Protein AF-A0A6N7S3V2-F1 (afdb_monomer)

Foldseek 3Di:
DAPVVQLVQLCVLCVPPDPVLNVVLNVVVVVQQVVVVVVPDDRVVSVVPDDRSNVSSVVSCVVVDPPPPPVPPVCVDPVVVVCCVVCVVVVVVVVVVVVVVVVVVLVVLVVQLVVLVVLLVVLVVLLVCLVVCLVVCCVPPHVVVSVVSNVSSVVSVVSNVVSVVSNVVSVVVSVVVVVVVVVVVVVVVVVVVVVD

Secondary structure (DSSP, 8-state):
--HHHHHHHHHHHTTTS-HHHHHHHHHHHHHHHHHHHHTT--HHHHHHTSPPHHH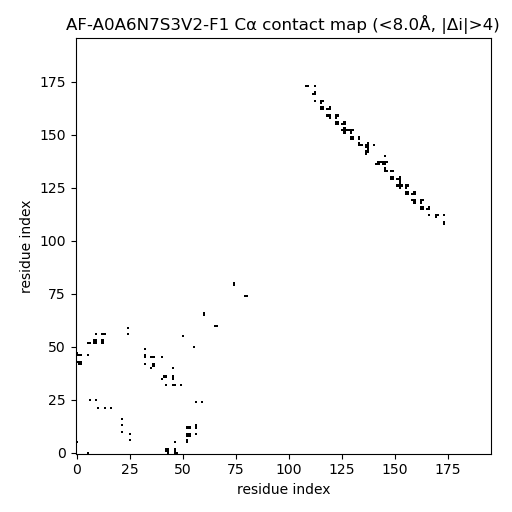HHHHHHHHT-S-----------HHHHHHHHHHHHHHHHHHHHHHHHHHHHHHHHHHHHHHHHHHHHHHHHHHHHHHHHHHHHHHHT-HHHHHHHHHHHHHHHHHHHHHHHHHHHHHHHHHHHHHHHHHHHHHHHHHHHTT-

Nearest PDB structures (foldseek):
  7aal-assembly1_B  TM=4.450E-01  e=6.090E+00  Homo sapiens

pLDDT: mean 75.42, std 11.88, range [39.53, 89.44]

Sequence (196 aa):
MTEKEYLDALNKALKWLPKSEKDLCFDYAREMIEDRIENGLSESEAVAQLETPQQLAKAFLEDRGSLKFKFSLPLNNVSTLILLILGFPLWGTLLLAGLMILLAGFLIAGCVPFICVVMTVSLLFVALVSISASPLVMASVSLGVGILQCGIGVIAFGGLLLTALGASVTIPLFKTLVINTTQFLRSLFFQEVKKW

Radius of gyration: 38.18 Å; Cα contacts (8 Å, |Δi|>4): 102; chains: 1; bounding box: 85×48×92 Å

Organism: NCBI:txid1468449

Structure (mmCIF, N/CA/C/O backbone):
data_AF-A0A6N7S3V2-F1
#
_entry.id   AF-A0A6N7S3V2-F1
#
loop_
_atom_site.group_PDB
_atom_site.id
_atom_site.type_symbol
_atom_site.label_atom_id
_atom_site.label_alt_id
_atom_site.label_comp_id
_atom_site.label_asym_id
_atom_site.label_entity_id
_atom_site.label_seq_id
_atom_site.pdbx_PDB_ins_code
_atom_site.Cartn_x
_atom_site.Cartn_y
_atom_site.Cartn_z
_atom_site.occupancy
_atom_site.B_iso_or_equiv
_atom_site.auth_seq_id
_atom_site.auth_comp_id
_atom_site.auth_asym_id
_atom_site.auth_atom_id
_atom_site.pdbx_PDB_model_num
ATOM 1 N N . MET A 1 1 ? -43.066 -28.832 34.902 1.00 58.62 1 MET A N 1
ATOM 2 C CA . MET A 1 1 ? -41.851 -28.026 35.149 1.00 58.62 1 MET A CA 1
ATOM 3 C C . MET A 1 1 ? -41.964 -27.495 36.559 1.00 58.62 1 MET A C 1
ATOM 5 O O . MET A 1 1 ? -43.066 -27.128 36.951 1.00 58.62 1 MET A O 1
ATOM 9 N N . THR A 1 2 ? -40.876 -27.501 37.318 1.00 73.56 2 THR A N 1
ATOM 10 C CA . THR A 1 2 ? -40.836 -26.838 38.630 1.00 73.56 2 THR A CA 1
ATOM 11 C C . THR A 1 2 ? -40.657 -25.326 38.455 1.00 73.56 2 THR A C 1
ATOM 13 O O . THR A 1 2 ? -40.169 -24.874 37.417 1.00 73.56 2 THR A O 1
ATOM 16 N N . GLU A 1 3 ? -41.017 -24.533 39.465 1.00 67.88 3 GLU A N 1
ATOM 17 C CA . GLU A 1 3 ? -40.834 -23.071 39.465 1.00 67.88 3 GLU A CA 1
ATOM 18 C C . GLU A 1 3 ? -39.389 -22.673 39.106 1.00 67.88 3 GLU A C 1
ATOM 20 O O . GLU A 1 3 ? -39.141 -21.812 38.260 1.00 67.88 3 GLU A O 1
ATOM 25 N N . LYS A 1 4 ? -38.413 -23.387 39.677 1.00 70.88 4 LYS A N 1
ATOM 26 C CA . LYS A 1 4 ? -36.982 -23.158 39.436 1.00 70.88 4 LYS A CA 1
ATOM 27 C C . LYS A 1 4 ? -36.581 -23.403 37.981 1.00 70.88 4 LYS A C 1
ATOM 29 O O . LYS A 1 4 ? -35.775 -22.652 37.439 1.00 70.88 4 LYS A O 1
ATOM 34 N N . GLU A 1 5 ? -37.149 -24.422 37.338 1.00 73.69 5 GLU A N 1
ATOM 35 C CA . GLU A 1 5 ? -36.897 -24.715 35.920 1.00 73.69 5 GLU A CA 1
ATOM 36 C C . GLU A 1 5 ? -37.516 -23.658 34.998 1.00 73.69 5 GLU A C 1
ATOM 38 O O . GLU A 1 5 ? -36.949 -23.339 33.951 1.00 73.69 5 GLU A O 1
ATOM 43 N N . TYR A 1 6 ? -38.661 -23.090 35.386 1.00 73.62 6 TYR A N 1
ATOM 44 C CA . TYR A 1 6 ? -39.314 -22.017 34.639 1.00 73.62 6 TYR A CA 1
ATOM 45 C C . TYR A 1 6 ? -38.507 -20.712 34.695 1.00 73.62 6 TYR A C 1
ATOM 47 O O . TYR A 1 6 ? -38.249 -20.095 33.658 1.00 73.62 6 TYR A O 1
ATOM 55 N N . LEU A 1 7 ? -38.026 -20.331 35.882 1.00 73.88 7 LEU A N 1
ATOM 56 C CA . LEU A 1 7 ? -37.195 -19.137 36.064 1.00 73.88 7 LEU A CA 1
ATOM 57 C C . LEU A 1 7 ? -35.829 -19.264 35.370 1.00 73.88 7 LEU A C 1
ATOM 59 O O . LEU A 1 7 ? -35.350 -18.292 34.784 1.00 73.88 7 LEU A O 1
ATOM 63 N N . ASP A 1 8 ? -35.218 -20.451 35.353 1.00 78.44 8 ASP A N 1
ATOM 64 C CA . ASP A 1 8 ? -33.965 -20.670 34.615 1.00 78.44 8 ASP A CA 1
ATOM 65 C C . ASP A 1 8 ? -34.166 -20.559 33.090 1.00 78.44 8 ASP A C 1
ATOM 67 O O . ASP A 1 8 ? -33.384 -19.912 32.382 1.00 78.44 8 ASP A O 1
ATOM 71 N N . ALA A 1 9 ? -35.276 -21.097 32.574 1.00 76.00 9 ALA A N 1
ATOM 72 C CA . ALA A 1 9 ? -35.646 -20.946 31.169 1.00 76.00 9 ALA A CA 1
ATOM 73 C C . ALA A 1 9 ? -35.931 -19.478 30.793 1.00 76.00 9 ALA A C 1
ATOM 75 O O . ALA A 1 9 ? -35.520 -19.028 29.716 1.00 76.00 9 ALA A O 1
ATOM 76 N N . LEU A 1 10 ? -36.564 -18.713 31.689 1.00 75.81 10 LEU A N 1
ATOM 77 C CA . LEU A 1 10 ? -36.814 -17.280 31.520 1.00 75.81 10 LEU A CA 1
ATOM 78 C C . LEU A 1 10 ? -35.506 -16.468 31.552 1.00 75.81 10 LEU A C 1
ATOM 80 O O . LEU A 1 10 ? -35.286 -15.616 30.689 1.00 75.81 10 LEU A O 1
ATOM 84 N N . ASN A 1 11 ? -34.572 -16.800 32.449 1.00 77.88 11 ASN A N 1
ATOM 85 C CA . ASN A 1 11 ? -33.232 -16.201 32.489 1.00 77.88 11 ASN A CA 1
ATOM 86 C C . ASN A 1 11 ? -32.472 -16.410 31.171 1.00 77.88 11 ASN A C 1
ATOM 88 O O . ASN A 1 11 ? -31.819 -15.502 30.648 1.00 77.88 11 ASN A O 1
ATOM 92 N N . LYS A 1 12 ? -32.585 -17.614 30.598 1.00 78.50 12 LYS A N 1
ATOM 93 C CA . LYS A 1 12 ? -31.972 -17.951 29.311 1.00 78.50 12 LYS A CA 1
ATOM 94 C C . LYS A 1 12 ? -32.603 -17.172 28.154 1.00 78.50 12 LYS A C 1
ATOM 96 O O . LYS A 1 12 ? -31.874 -16.749 27.254 1.00 78.50 12 LYS A O 1
ATOM 101 N N . ALA A 1 13 ? -33.917 -16.945 28.190 1.00 71.56 13 ALA A N 1
ATOM 102 C CA . ALA A 1 13 ? -34.624 -16.117 27.212 1.00 71.56 13 ALA A CA 1
ATOM 103 C C . ALA A 1 13 ? -34.248 -14.624 27.326 1.00 71.56 13 ALA A C 1
ATOM 105 O O . ALA A 1 13 ? -34.092 -13.950 26.308 1.00 71.56 13 ALA A O 1
ATOM 106 N N . LEU A 1 14 ? -34.002 -14.130 28.543 1.00 71.88 14 LEU A N 1
ATOM 107 C CA . LEU A 1 14 ? -33.676 -12.729 28.842 1.00 71.88 14 LEU A CA 1
ATOM 108 C C . LEU A 1 14 ? -32.167 -12.441 28.935 1.00 71.88 14 LEU A C 1
ATOM 110 O O . LEU A 1 14 ? -31.759 -11.388 29.432 1.00 71.88 14 LEU A O 1
ATOM 114 N N . LYS A 1 15 ? -31.305 -13.341 28.440 1.00 75.12 15 LYS A N 1
ATOM 115 C CA . LYS A 1 15 ? -29.835 -13.221 28.539 1.00 75.12 15 LYS A CA 1
ATOM 116 C C . LYS A 1 15 ? -29.295 -11.862 28.063 1.00 75.12 15 LYS A C 1
ATOM 118 O O . LYS A 1 15 ? -28.290 -11.386 28.587 1.00 75.12 15 LYS A O 1
ATOM 123 N N . TRP A 1 16 ? -29.976 -11.246 27.101 1.00 65.06 16 TRP A N 1
ATOM 124 C CA . TRP A 1 16 ? -29.582 -10.008 26.431 1.00 65.06 16 TRP A CA 1
ATOM 125 C C . TRP A 1 16 ? -30.059 -8.726 27.136 1.00 65.06 16 TRP A C 1
ATOM 127 O O . TRP A 1 16 ? -29.671 -7.641 26.712 1.00 65.06 16 TRP A O 1
ATOM 137 N N . LEU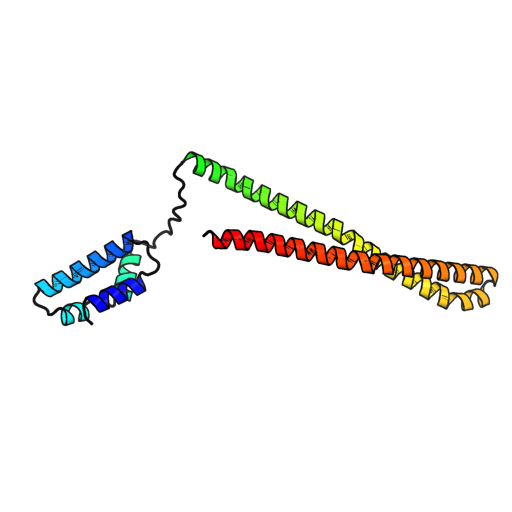 A 1 17 ? -30.869 -8.831 28.200 1.00 69.00 17 LEU A N 1
ATOM 138 C CA . LEU A 1 17 ? -31.397 -7.676 28.934 1.00 69.00 17 LEU A CA 1
ATOM 139 C C . LEU A 1 17 ? -30.483 -7.219 30.090 1.00 69.00 17 LEU A C 1
ATOM 141 O O . LEU A 1 17 ? -29.781 -8.047 30.693 1.00 69.00 17 LEU A O 1
ATOM 145 N N . PRO A 1 18 ? -30.515 -5.920 30.456 1.00 69.88 18 PRO A N 1
ATOM 146 C CA . PRO A 1 18 ? -29.886 -5.401 31.670 1.00 69.88 18 PRO A CA 1
ATOM 147 C C . PRO A 1 18 ? -30.415 -6.100 32.931 1.00 69.88 18 PRO A C 1
ATOM 149 O O . PRO A 1 18 ? -31.552 -6.568 32.965 1.00 69.88 18 PRO A O 1
ATOM 152 N N . LYS A 1 19 ? -29.602 -6.164 33.997 1.00 71.19 19 LYS A N 1
ATOM 153 C CA . LYS A 1 19 ? -29.992 -6.826 35.261 1.00 71.19 19 LYS A CA 1
ATOM 154 C C . LYS A 1 19 ? -31.287 -6.253 35.852 1.00 71.19 19 LYS A C 1
ATOM 156 O O . LYS A 1 19 ? -32.172 -7.022 36.187 1.00 71.19 19 LYS A O 1
ATOM 161 N N . SER A 1 20 ? -31.429 -4.928 35.852 1.00 68.56 20 SER A N 1
ATOM 162 C CA . SER A 1 20 ? -32.607 -4.232 36.386 1.00 68.56 20 SER A CA 1
ATOM 163 C C . SER A 1 20 ? -33.925 -4.633 35.722 1.00 68.56 20 SER A C 1
ATOM 165 O O . SER A 1 20 ? -34.961 -4.641 36.371 1.00 68.56 20 SER A O 1
ATOM 167 N N . GLU A 1 21 ? -33.906 -4.950 34.426 1.00 69.19 21 GLU A N 1
ATOM 168 C CA . GLU A 1 21 ? -35.118 -5.340 33.697 1.00 69.19 21 GLU A CA 1
ATOM 169 C C . GLU A 1 21 ? -35.411 -6.836 33.817 1.00 69.19 21 GLU A C 1
ATOM 171 O O . GLU A 1 21 ? -36.572 -7.238 33.801 1.00 69.19 21 GLU A O 1
ATOM 176 N N . LYS A 1 22 ? -34.366 -7.656 33.989 1.00 74.06 22 LYS A N 1
ATOM 177 C CA . LYS A 1 22 ? -34.515 -9.078 34.312 1.00 74.06 22 LYS A CA 1
ATOM 178 C C . LYS A 1 22 ? -35.203 -9.276 35.653 1.00 74.06 22 LYS A C 1
ATOM 180 O O . LYS A 1 22 ? -36.142 -10.059 35.714 1.00 74.06 22 LYS A O 1
ATOM 185 N N . ASP A 1 23 ? -34.769 -8.548 36.678 1.00 76.12 23 ASP A N 1
ATOM 186 C CA . ASP A 1 23 ? -35.346 -8.644 38.023 1.00 76.12 23 ASP A CA 1
ATOM 187 C C . ASP A 1 23 ? -36.844 -8.298 37.999 1.00 76.12 23 ASP A C 1
ATOM 189 O O . ASP A 1 23 ? -37.659 -9.041 38.533 1.00 76.12 23 ASP A O 1
ATOM 193 N N . LEU A 1 24 ? -37.227 -7.264 37.242 1.00 75.44 24 LEU A N 1
ATOM 194 C CA . LEU A 1 24 ? -38.628 -6.874 37.074 1.00 75.44 24 LEU A CA 1
ATOM 195 C C . LEU A 1 24 ? -39.474 -7.943 36.356 1.00 75.44 24 LEU A C 1
ATOM 197 O O . LEU A 1 24 ? -40.633 -8.152 36.702 1.00 75.44 24 LEU A O 1
ATOM 201 N N . CYS A 1 25 ? -38.907 -8.625 35.356 1.00 74.50 25 CYS A N 1
ATOM 202 C CA . CYS A 1 25 ? -39.591 -9.721 34.665 1.00 74.50 25 CYS A CA 1
ATOM 203 C C . CYS A 1 25 ? -39.701 -10.974 35.552 1.00 74.50 25 CYS A C 1
ATOM 205 O O . CYS A 1 25 ? -40.710 -11.676 35.501 1.00 74.50 25 CYS A O 1
ATOM 207 N N . PHE A 1 26 ? -38.696 -11.237 36.394 1.00 79.12 26 PHE A N 1
ATOM 208 C CA . PHE A 1 26 ? -38.750 -12.317 37.378 1.00 79.12 26 PHE A CA 1
ATOM 209 C C . PHE A 1 26 ? -39.784 -12.067 38.466 1.00 79.12 26 PHE A C 1
ATOM 211 O O . PHE A 1 26 ? -40.491 -13.004 38.827 1.00 79.12 26 PHE A O 1
ATOM 218 N N . ASP A 1 27 ? -39.894 -10.838 38.964 1.00 79.75 27 ASP A N 1
ATOM 219 C CA . ASP A 1 27 ? -40.895 -10.495 39.973 1.00 79.75 27 ASP A CA 1
ATOM 220 C C . ASP A 1 27 ? -42.313 -10.615 39.403 1.00 79.75 27 ASP A C 1
ATOM 222 O O . ASP A 1 27 ? -43.160 -11.237 40.034 1.00 79.75 27 ASP A O 1
ATOM 226 N N . TYR A 1 28 ? -42.539 -10.166 38.163 1.00 78.88 28 TYR A N 1
ATOM 227 C CA . TYR A 1 28 ? -43.824 -10.359 37.481 1.00 78.88 28 TYR A CA 1
ATOM 228 C C . TYR A 1 28 ? -44.169 -11.843 37.277 1.00 78.88 28 TYR A C 1
ATOM 230 O O . TYR A 1 28 ? -45.298 -12.273 37.504 1.00 78.88 28 TYR A O 1
ATOM 238 N N . ALA A 1 29 ? -43.188 -12.655 36.867 1.00 76.50 29 ALA A N 1
ATOM 239 C CA . ALA A 1 29 ? -43.376 -14.095 36.729 1.00 76.50 29 ALA A CA 1
ATOM 240 C C . ALA A 1 29 ? -43.680 -14.767 38.077 1.00 76.50 29 ALA A C 1
ATOM 242 O O . ALA A 1 29 ? -44.494 -15.686 38.119 1.00 76.50 29 ALA A O 1
ATOM 243 N N . ARG A 1 30 ? -43.040 -14.315 39.163 1.00 80.31 30 ARG A N 1
ATOM 244 C CA . ARG A 1 30 ? -43.256 -14.838 40.515 1.00 80.31 30 ARG A CA 1
ATOM 245 C C . ARG A 1 30 ? -44.646 -14.483 41.036 1.00 80.31 30 ARG A C 1
ATOM 247 O O . ARG A 1 30 ? -45.331 -15.382 41.498 1.00 80.31 30 ARG A O 1
ATOM 254 N N . GLU A 1 31 ? -45.088 -13.240 40.863 1.00 79.88 31 GLU A N 1
ATOM 255 C CA . GLU A 1 31 ? -46.436 -12.784 41.240 1.00 79.88 31 GLU A CA 1
ATOM 256 C C . GLU A 1 31 ? -47.520 -13.612 40.526 1.00 79.88 31 GLU A C 1
ATOM 258 O O . GLU A 1 31 ? -48.411 -14.165 41.164 1.00 79.88 31 GLU A O 1
ATOM 263 N N . MET A 1 32 ? -47.369 -13.851 39.215 1.00 77.44 32 MET A N 1
ATOM 264 C CA . MET A 1 32 ? -48.300 -14.700 38.454 1.00 77.44 32 MET A CA 1
ATOM 265 C C . MET A 1 32 ? -48.322 -16.173 38.909 1.00 77.44 32 MET A C 1
ATOM 267 O O . MET A 1 32 ? -49.327 -16.864 38.715 1.00 77.44 32 MET A O 1
ATOM 271 N N . ILE A 1 33 ? -47.206 -16.687 39.437 1.00 76.12 33 ILE A N 1
ATOM 272 C CA . ILE A 1 33 ? -47.110 -18.049 39.983 1.00 76.12 33 ILE A CA 1
ATOM 273 C C . ILE A 1 33 ? -47.747 -18.094 41.377 1.00 76.12 33 ILE A C 1
ATOM 275 O O . ILE A 1 33 ? -48.542 -18.995 41.644 1.00 76.12 33 ILE A O 1
ATOM 279 N N . GLU A 1 34 ? -47.444 -17.116 42.230 1.00 78.88 34 GLU A N 1
ATOM 280 C CA . GLU A 1 34 ? -47.972 -16.988 43.593 1.00 78.88 34 GLU A CA 1
ATOM 281 C C . GLU A 1 34 ? -49.499 -16.839 43.594 1.00 78.88 34 GLU A C 1
ATOM 283 O O . GLU A 1 34 ? -50.165 -17.600 44.298 1.00 78.88 34 GLU A O 1
ATOM 288 N N . ASP A 1 35 ? -50.066 -16.008 42.713 1.00 78.19 35 ASP A N 1
ATOM 289 C CA . ASP A 1 35 ? -51.521 -15.869 42.537 1.00 78.19 35 ASP A CA 1
ATOM 290 C C . ASP A 1 35 ? -52.199 -17.221 42.257 1.00 78.19 35 ASP A C 1
ATOM 292 O O . ASP A 1 35 ? -53.305 -17.516 42.716 1.00 78.19 35 ASP A O 1
ATOM 296 N N . ARG A 1 36 ? -51.550 -18.083 41.472 1.00 71.88 36 ARG A N 1
ATOM 297 C CA . ARG A 1 36 ? -52.106 -19.389 41.083 1.00 71.88 36 ARG A CA 1
ATOM 298 C C . ARG A 1 36 ? -51.966 -20.425 42.191 1.00 71.88 36 ARG A C 1
ATOM 300 O O . ARG A 1 36 ? -52.844 -21.276 42.326 1.00 71.88 36 ARG A O 1
ATOM 307 N N . ILE A 1 37 ? -50.906 -20.333 42.989 1.00 73.06 37 ILE A N 1
ATOM 308 C CA . ILE A 1 37 ? -50.724 -21.150 44.193 1.00 73.06 37 ILE A CA 1
ATOM 309 C C . ILE A 1 37 ? -51.761 -20.754 45.255 1.00 73.06 37 ILE A C 1
ATOM 311 O O . ILE A 1 37 ? -52.377 -21.631 45.862 1.00 73.06 37 ILE A O 1
ATOM 315 N N . GLU A 1 38 ? -52.028 -19.457 45.431 1.00 74.19 38 GLU A N 1
ATOM 316 C CA . GLU A 1 38 ? -53.027 -18.948 46.382 1.00 74.19 38 GLU A CA 1
ATOM 317 C C . GLU A 1 38 ? -54.461 -19.361 46.001 1.00 74.19 38 GLU A C 1
ATOM 319 O O . GLU A 1 38 ? -55.286 -19.649 46.868 1.00 74.19 38 GLU A O 1
ATOM 324 N N . ASN A 1 39 ? -54.734 -19.528 44.703 1.00 64.94 39 ASN A N 1
ATOM 325 C CA . ASN A 1 39 ? -55.985 -20.098 44.189 1.00 64.94 39 ASN A CA 1
ATOM 326 C C . ASN A 1 39 ? -56.113 -21.631 44.368 1.00 64.94 39 ASN A C 1
ATOM 328 O O . ASN A 1 39 ? -57.085 -22.229 43.898 1.00 64.94 39 ASN A O 1
ATOM 332 N N . GLY A 1 40 ? -55.171 -22.280 45.062 1.00 59.53 40 GLY A N 1
ATOM 333 C CA . GLY A 1 40 ? -55.255 -23.688 45.460 1.00 59.53 40 GLY A CA 1
ATOM 334 C C . GLY A 1 40 ? -54.688 -24.692 44.452 1.00 59.53 40 GLY A C 1
ATOM 335 O O . GLY A 1 40 ? -54.962 -25.887 44.583 1.00 59.53 40 GLY A O 1
ATOM 336 N N . LEU A 1 41 ? -53.911 -24.247 43.457 1.00 61.53 41 LEU A N 1
ATOM 337 C CA . LEU A 1 41 ? -53.218 -25.140 42.523 1.00 61.53 41 LEU A CA 1
ATOM 338 C C . LEU A 1 41 ? -51.848 -25.558 43.069 1.00 61.53 41 LEU A C 1
ATOM 340 O O . LEU A 1 41 ? -51.146 -24.780 43.713 1.00 61.53 41 LEU A O 1
ATOM 344 N N . SER A 1 42 ? -51.430 -26.788 42.763 1.00 63.84 42 SER A N 1
ATOM 345 C CA . SER A 1 42 ? -50.065 -27.231 43.053 1.00 63.84 42 SER A CA 1
ATOM 346 C C . SER A 1 42 ? -49.045 -26.479 42.180 1.00 63.84 42 SER A C 1
ATOM 348 O O . SER A 1 42 ? -49.342 -26.124 41.038 1.00 63.84 42 SER A O 1
ATOM 350 N N . GLU A 1 43 ? -47.821 -26.259 42.678 1.00 60.50 43 GLU A N 1
ATOM 351 C CA . GLU A 1 43 ? -46.759 -25.515 41.962 1.00 60.50 43 GLU A CA 1
ATOM 352 C C . GLU A 1 43 ? -46.543 -26.013 40.519 1.00 60.50 43 GLU A C 1
ATOM 354 O O . GLU A 1 43 ? -46.337 -25.231 39.591 1.00 60.50 43 GLU A O 1
ATOM 359 N N . SER A 1 44 ? -46.639 -27.330 40.306 1.00 60.03 44 SER A N 1
ATOM 360 C CA . SER A 1 44 ? -46.469 -27.946 38.986 1.00 60.03 44 SER A CA 1
ATOM 361 C C . SER A 1 44 ? -47.630 -27.653 38.028 1.00 60.03 44 SER A C 1
ATOM 363 O O . SER A 1 44 ? -47.422 -27.631 36.814 1.00 60.03 44 SER A O 1
ATOM 365 N N . GLU A 1 45 ? -48.844 -27.454 38.540 1.00 60.88 45 GLU A N 1
ATOM 366 C CA . GLU A 1 45 ? -50.031 -27.119 37.743 1.00 60.88 45 GLU A CA 1
ATOM 367 C C . GLU A 1 45 ? -50.121 -25.615 37.463 1.00 60.88 45 GLU A C 1
ATOM 369 O O . GLU A 1 45 ? -50.507 -25.222 36.360 1.00 60.88 45 GLU A O 1
ATOM 374 N N . ALA A 1 46 ? -49.680 -24.778 38.408 1.00 61.81 46 ALA A N 1
ATOM 375 C CA . ALA A 1 46 ? -49.576 -23.331 38.230 1.00 61.81 46 ALA A CA 1
ATOM 376 C C . ALA A 1 46 ? -48.643 -22.972 37.059 1.00 61.81 46 ALA A C 1
ATOM 378 O O . ALA A 1 46 ? -49.024 -22.194 36.180 1.00 61.81 46 ALA A O 1
ATOM 379 N N . VAL A 1 47 ? -47.468 -23.615 36.995 1.00 61.97 47 VAL A N 1
ATOM 380 C CA . VAL A 1 47 ? -46.474 -23.446 35.916 1.00 61.97 47 VAL A CA 1
ATOM 381 C C . VAL A 1 47 ? -46.949 -24.038 34.585 1.00 61.97 47 VAL A C 1
ATOM 383 O O . VAL A 1 47 ? -46.615 -23.509 33.529 1.00 61.97 47 VAL A O 1
ATOM 386 N N . ALA A 1 48 ? -47.750 -25.107 34.598 1.00 62.31 48 ALA A N 1
ATOM 387 C CA . ALA A 1 48 ? -48.272 -25.718 33.371 1.00 62.31 48 ALA A CA 1
ATOM 388 C C . ALA A 1 48 ? -49.363 -24.878 32.687 1.00 62.31 48 ALA A C 1
ATOM 390 O O . ALA A 1 48 ? -49.533 -24.970 31.473 1.00 62.31 48 ALA A O 1
ATOM 391 N N . GLN A 1 49 ? -50.099 -24.069 33.454 1.00 62.88 49 GLN A N 1
ATOM 392 C CA . GLN A 1 49 ? -51.097 -23.147 32.912 1.00 62.88 49 GLN A CA 1
ATOM 393 C C . GLN A 1 49 ? -50.517 -21.774 32.539 1.00 62.88 49 GLN A C 1
ATOM 395 O O . GLN A 1 49 ? -51.252 -20.921 32.032 1.00 62.88 49 GLN A O 1
ATOM 400 N N . LEU A 1 50 ? -49.254 -21.504 32.874 1.00 67.56 50 LEU A N 1
ATOM 401 C CA . LEU A 1 50 ? -48.576 -20.274 32.481 1.00 67.56 50 LEU A CA 1
ATOM 402 C C . LEU A 1 50 ? -48.148 -20.356 31.014 1.00 67.56 50 LEU A C 1
ATOM 404 O O . LEU A 1 50 ? -47.915 -21.434 30.465 1.00 67.56 50 LEU A O 1
ATOM 408 N N . GLU A 1 51 ? -48.067 -19.195 30.367 1.00 66.44 51 GLU A N 1
ATOM 409 C CA . GLU A 1 51 ? -47.515 -19.095 29.019 1.00 66.44 51 GLU A CA 1
ATOM 410 C C . GLU A 1 51 ? -46.057 -19.570 29.010 1.00 66.44 51 GLU A C 1
ATOM 412 O O . GLU A 1 51 ? -45.373 -19.566 30.035 1.00 66.44 51 GLU A O 1
ATOM 417 N N . THR A 1 52 ? -45.545 -19.993 27.852 1.00 73.31 52 THR A N 1
ATOM 418 C CA . THR A 1 52 ? -44.146 -20.441 27.793 1.00 73.31 52 THR A CA 1
ATOM 419 C C . THR A 1 52 ? -43.202 -19.304 28.214 1.00 73.31 52 THR A C 1
ATOM 421 O O . THR A 1 52 ? -43.455 -18.141 27.889 1.00 73.31 52 THR A O 1
ATOM 424 N N . PRO A 1 53 ? -42.066 -19.599 28.872 1.00 67.19 53 PRO A N 1
ATOM 425 C CA . PRO A 1 53 ? -41.145 -18.563 29.346 1.00 67.19 53 PRO A CA 1
ATOM 426 C C . PRO A 1 53 ? -40.613 -17.682 28.201 1.00 67.19 53 PRO A C 1
ATOM 428 O O . PRO A 1 53 ? -40.262 -16.523 28.414 1.00 67.19 53 PRO A O 1
ATOM 431 N N . GLN A 1 54 ? -40.592 -18.187 26.958 1.00 67.12 54 GLN A N 1
ATOM 432 C CA . GLN A 1 54 ? -40.266 -17.375 25.782 1.00 67.12 54 GLN A CA 1
ATOM 433 C C . GLN A 1 54 ? -41.398 -16.431 25.349 1.00 67.12 54 GLN A C 1
ATOM 435 O O . GLN A 1 54 ? -41.108 -15.368 24.802 1.00 67.12 54 GLN A O 1
ATOM 440 N N . GLN A 1 55 ? -42.664 -16.811 25.542 1.00 73.81 55 GLN A N 1
ATOM 441 C CA . GLN A 1 55 ? -43.821 -15.957 25.253 1.00 73.81 55 GLN A CA 1
ATOM 442 C C . GLN A 1 55 ? -43.942 -14.843 26.287 1.00 73.81 55 GLN A C 1
ATOM 444 O O . GLN A 1 55 ? -44.047 -13.690 25.883 1.00 73.81 55 GLN A O 1
ATOM 449 N N . LEU A 1 56 ? -43.779 -15.153 27.577 1.00 74.69 56 LEU A N 1
ATOM 450 C CA . LEU A 1 56 ? -43.771 -14.143 28.637 1.00 74.69 56 LEU A CA 1
ATOM 451 C C . LEU A 1 56 ? -42.647 -13.115 28.427 1.00 74.69 56 LEU A C 1
ATOM 453 O O . LEU A 1 56 ? -42.877 -11.912 28.514 1.00 74.69 56 LEU A O 1
ATOM 457 N N . ALA A 1 57 ? -41.443 -13.576 28.066 1.00 69.25 57 ALA A N 1
ATOM 458 C CA . ALA A 1 57 ? -40.333 -12.686 27.735 1.00 69.25 57 ALA A CA 1
ATOM 459 C C . ALA A 1 57 ? -40.648 -11.778 26.534 1.00 69.25 57 ALA A C 1
ATOM 461 O O . ALA A 1 57 ? -40.294 -10.604 26.548 1.00 69.25 57 ALA A O 1
ATOM 462 N N . LYS A 1 58 ? -41.312 -12.294 25.493 1.00 69.88 58 LYS A N 1
ATOM 463 C CA . LYS A 1 58 ? -41.710 -11.489 24.328 1.00 69.88 58 LYS A CA 1
ATOM 464 C C . LYS A 1 58 ? -42.806 -10.487 24.672 1.00 69.88 58 LYS A C 1
ATOM 466 O O . LYS A 1 58 ? -42.628 -9.315 24.368 1.00 69.88 58 LYS A O 1
ATOM 471 N N . ALA A 1 59 ? -43.854 -10.920 25.367 1.00 72.12 59 ALA A N 1
ATOM 472 C CA . ALA A 1 59 ? -44.948 -10.061 25.802 1.00 72.12 59 ALA A CA 1
ATOM 473 C C . ALA A 1 59 ? -44.438 -8.920 26.696 1.00 72.12 59 ALA A C 1
ATOM 475 O O . ALA A 1 59 ? -44.787 -7.765 26.477 1.00 72.12 59 ALA A O 1
ATOM 476 N N . PHE A 1 60 ? -43.521 -9.214 27.623 1.00 73.19 60 PHE A N 1
ATOM 477 C CA . PHE A 1 60 ? -42.881 -8.204 28.469 1.00 73.19 60 PHE A CA 1
ATOM 478 C C . PHE A 1 60 ? -42.056 -7.180 27.663 1.00 73.19 60 PHE A C 1
ATOM 480 O O . PHE A 1 60 ? -42.032 -5.993 27.991 1.00 73.19 60 PHE A O 1
ATOM 487 N N . LEU A 1 61 ? -41.388 -7.619 26.590 1.00 68.81 61 LEU A N 1
ATOM 488 C CA . LEU A 1 61 ? -40.616 -6.746 25.695 1.00 68.81 61 LEU A CA 1
ATOM 489 C C . LEU A 1 61 ? -41.496 -5.933 24.734 1.00 68.81 61 LEU A C 1
ATOM 491 O O . LEU A 1 61 ? -41.125 -4.816 24.365 1.00 68.81 61 LEU A O 1
ATOM 495 N N . GLU A 1 62 ? -42.628 -6.491 24.312 1.00 71.62 62 GLU A N 1
ATOM 496 C CA . GLU A 1 62 ? -43.608 -5.831 23.447 1.00 71.62 62 GLU A CA 1
ATOM 497 C C . GLU A 1 62 ? -44.404 -4.773 24.218 1.00 71.62 62 GLU A C 1
ATOM 499 O O . GLU A 1 62 ? -44.514 -3.644 23.738 1.00 71.62 62 GLU A O 1
ATOM 504 N N . ASP A 1 63 ? -44.860 -5.088 25.434 1.00 69.06 63 ASP A N 1
ATOM 505 C CA . ASP A 1 63 ? -45.611 -4.176 26.308 1.00 69.06 63 ASP A CA 1
ATOM 506 C C . ASP A 1 63 ? -44.782 -2.949 26.715 1.00 69.06 63 ASP A C 1
ATOM 508 O O . ASP A 1 63 ? -45.242 -1.808 26.652 1.00 69.06 63 ASP A O 1
ATOM 512 N N . ARG A 1 64 ? -43.497 -3.153 27.035 1.00 64.81 64 ARG A N 1
ATOM 513 C CA . ARG A 1 64 ? -42.592 -2.043 27.381 1.00 64.81 64 ARG A CA 1
ATOM 514 C C . ARG A 1 64 ? -41.997 -1.318 26.177 1.00 64.81 64 ARG A C 1
ATOM 516 O O . ARG A 1 64 ? -41.244 -0.363 26.372 1.00 64.81 64 ARG A O 1
ATOM 523 N N . GLY A 1 65 ? -42.377 -1.718 24.963 1.00 47.81 65 GLY A N 1
ATOM 524 C CA . GLY A 1 65 ? -42.031 -1.056 23.715 1.00 47.81 65 GLY A CA 1
ATOM 525 C C . GLY A 1 65 ? -40.539 -1.113 23.427 1.00 47.81 65 GLY A C 1
ATOM 526 O O . GLY A 1 65 ? -39.795 -0.267 23.915 1.00 47.81 65 GLY A O 1
ATOM 527 N N . SER A 1 66 ? -40.127 -2.080 22.594 1.00 47.47 66 SER A N 1
ATOM 528 C CA . SER A 1 66 ? -38.844 -2.124 21.873 1.00 47.47 66 SER A CA 1
ATOM 529 C C . SER A 1 66 ? -37.748 -1.384 22.628 1.00 47.47 66 SER A C 1
ATOM 531 O O . SER A 1 66 ? -37.528 -0.206 22.330 1.00 47.47 66 SER A O 1
ATOM 533 N N . LEU A 1 67 ? -37.145 -2.027 23.636 1.00 49.06 67 LEU A N 1
ATOM 534 C CA . LEU A 1 67 ? -36.060 -1.454 24.428 1.00 49.06 67 LEU A CA 1
ATOM 535 C C . LEU A 1 67 ? -35.145 -0.680 23.501 1.00 49.06 67 LEU A C 1
ATOM 537 O O . LEU A 1 67 ? -34.345 -1.252 22.756 1.00 49.06 67 LEU A O 1
ATOM 541 N N . LYS A 1 68 ? -35.334 0.644 23.491 1.00 43.72 68 LYS A N 1
ATOM 542 C CA . LYS A 1 68 ? -34.430 1.546 22.814 1.00 43.72 68 LYS A CA 1
ATOM 543 C C . LYS A 1 68 ? -33.143 1.210 23.510 1.00 43.72 68 LYS A C 1
ATOM 545 O O . LYS A 1 68 ? -33.057 1.453 24.713 1.00 43.72 68 LYS A O 1
ATOM 550 N N . PHE A 1 69 ? -32.224 0.572 22.789 1.00 41.38 69 PHE A N 1
ATOM 551 C CA . PHE A 1 69 ? -30.854 0.369 23.214 1.00 41.38 69 PHE A CA 1
ATOM 552 C C . PHE A 1 69 ? -30.350 1.766 23.568 1.00 41.38 69 PHE A C 1
ATOM 554 O O . PHE A 1 69 ? -29.843 2.510 22.729 1.00 41.38 69 PHE A O 1
ATOM 561 N N . LYS A 1 70 ? -30.595 2.182 24.811 1.00 40.72 70 LYS A N 1
ATOM 562 C CA . LYS A 1 70 ? -29.996 3.345 25.415 1.00 40.72 70 LYS A CA 1
ATOM 563 C C . LYS A 1 70 ? -28.591 2.853 25.610 1.00 40.72 70 LYS A C 1
ATOM 565 O O . LYS A 1 70 ? -28.280 2.205 26.602 1.00 40.72 70 LYS A O 1
ATOM 570 N N . PHE A 1 71 ? -27.781 3.082 24.586 1.00 39.53 71 PHE A N 1
ATOM 571 C CA . PHE A 1 71 ? -26.349 3.034 24.707 1.00 39.53 71 PHE A CA 1
ATOM 572 C C . PHE A 1 71 ? -26.036 4.048 25.802 1.00 39.53 71 PHE A C 1
ATOM 574 O O . PHE A 1 71 ? -25.989 5.255 25.565 1.00 39.53 71 PHE A O 1
ATOM 581 N N . SER A 1 72 ? -25.976 3.578 27.045 1.00 41.84 72 SER A N 1
ATOM 582 C CA . SER A 1 72 ? -25.586 4.382 28.183 1.00 41.84 72 SER A CA 1
ATOM 583 C C . SER A 1 72 ? -24.083 4.559 28.053 1.00 41.84 72 SER A C 1
ATOM 585 O O . SER A 1 72 ? -23.305 3.922 28.761 1.00 41.84 72 SER A O 1
ATOM 587 N N . LEU A 1 73 ? -23.658 5.386 27.092 1.00 48.84 73 LEU A N 1
ATOM 588 C CA . LEU A 1 73 ? -22.356 6.005 27.217 1.00 48.84 73 LEU A CA 1
ATOM 589 C C . LEU A 1 73 ? -22.387 6.759 28.554 1.00 48.84 73 LEU A C 1
ATOM 591 O O . LEU A 1 73 ? -23.350 7.493 28.803 1.00 48.84 73 LEU A O 1
ATOM 595 N N . PRO A 1 74 ? -21.375 6.592 29.415 1.00 45.06 74 PRO A N 1
ATOM 596 C CA . PRO A 1 74 ? -21.269 7.319 30.669 1.00 45.06 74 PRO A CA 1
ATOM 597 C C . PRO A 1 74 ? -20.899 8.781 30.369 1.00 45.06 74 PRO A C 1
ATOM 599 O O . PRO A 1 74 ? -19.792 9.234 30.633 1.00 45.06 74 PRO A O 1
ATOM 602 N N . LEU A 1 75 ? -21.818 9.531 29.761 1.00 49.31 75 LEU A N 1
ATOM 603 C CA . LEU A 1 75 ? -21.702 10.968 29.535 1.00 49.31 75 LEU A CA 1
ATOM 604 C C . LEU A 1 75 ? -22.302 11.668 30.751 1.00 49.31 75 LEU A C 1
ATOM 606 O O . LEU A 1 75 ? -23.410 12.192 30.714 1.00 49.31 75 LEU A O 1
ATOM 610 N N . ASN A 1 76 ? -21.562 11.633 31.857 1.00 56.97 76 ASN A N 1
ATOM 611 C CA . ASN A 1 76 ? -21.923 12.306 33.109 1.00 56.97 76 ASN A CA 1
ATOM 612 C C . ASN A 1 76 ? -21.937 13.845 32.990 1.00 56.97 76 ASN A C 1
ATOM 614 O O . ASN A 1 76 ? -22.467 14.518 33.868 1.00 56.97 76 ASN A O 1
ATOM 618 N N . ASN A 1 77 ? -21.415 14.401 31.891 1.00 60.16 77 ASN A N 1
ATOM 619 C CA . ASN A 1 77 ? -21.256 15.833 31.688 1.00 60.16 77 ASN A CA 1
ATOM 620 C C . ASN A 1 77 ? -21.947 16.285 30.391 1.00 60.16 77 ASN A C 1
ATOM 622 O O . ASN A 1 77 ? -21.537 15.924 29.287 1.00 60.16 77 ASN A O 1
ATOM 626 N N . VAL A 1 78 ? -22.955 17.154 30.518 1.00 67.50 78 VAL A N 1
ATOM 627 C CA . VAL A 1 78 ? -23.683 17.778 29.391 1.00 67.50 78 VAL A CA 1
ATOM 628 C C . VAL A 1 78 ? -22.730 18.552 28.465 1.00 67.50 78 VAL A C 1
ATOM 630 O O . VAL A 1 78 ? -22.905 18.563 27.250 1.00 67.50 78 VAL A O 1
ATOM 633 N N . SER A 1 79 ? -21.655 19.113 29.029 1.00 63.03 79 SER A N 1
ATOM 634 C CA . SER A 1 79 ? -20.551 19.736 28.286 1.00 63.03 79 SER A CA 1
ATOM 635 C C . SER A 1 79 ? -19.841 18.749 27.349 1.00 63.03 79 SER A C 1
ATOM 637 O O . SER A 1 79 ? -19.599 19.067 26.188 1.00 63.03 79 SER A O 1
ATOM 639 N N . THR A 1 80 ? -19.587 17.516 27.798 1.00 64.44 80 THR A N 1
ATOM 640 C CA . THR A 1 80 ? -18.979 16.470 26.964 1.00 64.44 80 THR A CA 1
ATOM 641 C C . THR A 1 80 ? -19.932 16.012 25.868 1.00 64.44 80 THR A C 1
ATOM 643 O O . THR A 1 80 ? -19.475 15.745 24.767 1.00 64.44 80 THR A O 1
ATOM 646 N N . LEU A 1 81 ? -21.245 15.980 26.115 1.00 67.69 81 LEU A N 1
ATOM 647 C CA . LEU A 1 81 ? -22.235 15.649 25.086 1.00 67.69 81 LEU A CA 1
ATOM 648 C C . LEU A 1 81 ? -22.333 16.743 24.009 1.00 67.69 81 LEU A C 1
ATOM 650 O O . LEU A 1 81 ? -22.360 16.425 22.825 1.00 67.69 81 LEU A O 1
ATOM 654 N N . ILE A 1 82 ? -22.323 18.023 24.393 1.00 68.00 82 ILE A N 1
ATOM 655 C CA . ILE A 1 82 ? -22.323 19.152 23.445 1.00 68.00 82 ILE A CA 1
ATOM 656 C C . ILE A 1 82 ? -21.012 19.185 22.652 1.00 68.00 82 ILE A C 1
ATOM 658 O O . ILE A 1 82 ? -21.036 19.312 21.429 1.00 68.00 82 ILE A O 1
ATOM 662 N N . LEU A 1 83 ? -19.873 19.002 23.326 1.00 68.38 83 LEU A N 1
ATOM 663 C CA . LEU A 1 83 ? -18.565 18.915 22.680 1.00 68.38 83 LEU A CA 1
ATOM 664 C C . LEU A 1 83 ? -18.450 17.675 21.788 1.00 68.38 83 LEU A C 1
ATOM 666 O O . LEU A 1 83 ? -17.768 17.726 20.773 1.00 68.38 83 LEU A O 1
ATOM 670 N N . LEU A 1 84 ? -19.128 16.577 22.123 1.00 67.81 84 LEU A N 1
ATOM 671 C CA . LEU A 1 84 ? -19.182 15.381 21.290 1.00 67.81 84 LEU A CA 1
ATOM 672 C C . LEU A 1 84 ? -20.087 15.594 20.079 1.00 67.81 84 LEU A C 1
ATOM 674 O O . LEU A 1 84 ? -19.696 15.194 19.000 1.00 67.81 84 LEU A O 1
ATOM 678 N N . ILE A 1 85 ? -21.241 16.254 20.206 1.00 69.00 85 ILE A N 1
ATOM 679 C CA . ILE A 1 85 ? -22.140 16.548 19.073 1.00 69.00 85 ILE A CA 1
ATOM 680 C C . ILE A 1 85 ? -21.492 17.541 18.102 1.00 69.00 85 ILE A C 1
ATOM 682 O O . ILE A 1 85 ? -21.545 17.340 16.891 1.00 69.00 85 ILE A O 1
ATOM 686 N N . LEU A 1 86 ? -20.843 18.584 18.624 1.00 65.06 86 LEU A N 1
ATOM 687 C CA . LEU A 1 86 ? -20.127 19.575 17.816 1.00 65.06 86 LEU A CA 1
ATOM 688 C C . LEU A 1 86 ? -18.767 19.051 17.332 1.00 65.06 86 LEU A C 1
ATOM 690 O O . LEU A 1 86 ? -18.282 19.430 16.269 1.00 65.06 86 LEU A O 1
ATOM 694 N N . GLY A 1 87 ? -18.164 18.147 18.100 1.00 62.91 87 GLY A N 1
ATOM 695 C CA . GLY A 1 87 ? -16.915 17.477 17.774 1.00 62.91 87 GLY A CA 1
ATOM 696 C C . GLY A 1 87 ? -17.099 16.314 16.811 1.00 62.91 87 GLY A C 1
ATOM 697 O O . GLY A 1 87 ? -16.183 16.035 16.060 1.00 62.91 87 GLY A O 1
ATOM 698 N N . PHE A 1 88 ? -18.248 15.641 16.764 1.00 69.25 88 PHE A N 1
ATOM 699 C CA . PHE A 1 88 ? -18.505 14.504 15.873 1.00 69.25 88 PHE A CA 1
ATOM 700 C C . PHE A 1 88 ? -18.238 14.824 14.389 1.00 69.25 88 PHE A C 1
ATOM 702 O O . PHE A 1 88 ? -17.513 14.054 13.750 1.00 69.25 88 PHE A O 1
ATOM 709 N N . PRO A 1 89 ? -18.702 15.965 13.829 1.00 76.12 89 PRO A N 1
ATOM 710 C CA . PRO A 1 89 ? -18.307 16.362 12.477 1.00 76.12 89 PRO A CA 1
ATOM 711 C C . PRO A 1 89 ? -16.810 16.704 12.372 1.00 76.12 89 PRO A C 1
ATOM 713 O O . PRO A 1 89 ? -16.201 16.490 11.322 1.00 76.12 89 PRO A O 1
ATOM 716 N N . LEU A 1 90 ? -16.182 17.175 13.453 1.00 75.25 90 LEU A N 1
ATOM 717 C CA . LEU A 1 90 ? -14.760 17.528 13.492 1.00 75.25 90 LEU A CA 1
ATOM 718 C C . LEU A 1 90 ? -13.844 16.289 13.542 1.00 75.25 90 LEU A C 1
ATOM 720 O O . LEU A 1 90 ? -12.883 16.198 12.790 1.00 75.25 90 LEU A O 1
ATOM 724 N N . TRP A 1 91 ? -14.162 15.296 14.374 1.00 76.69 91 TRP A N 1
ATOM 725 C CA . TRP A 1 91 ? -13.436 14.027 14.473 1.00 76.69 91 TRP A CA 1
ATOM 726 C C . TRP A 1 91 ? -13.591 13.204 13.195 1.00 76.69 91 TRP A C 1
ATOM 728 O O . TRP A 1 91 ? -12.616 12.622 12.726 1.00 76.69 91 TRP A O 1
ATOM 738 N N . GLY A 1 92 ? -14.788 13.201 12.594 1.00 79.50 92 GLY A N 1
ATOM 739 C CA . GLY A 1 92 ? -15.033 12.531 11.317 1.00 79.50 92 GLY A CA 1
ATOM 740 C C . GLY A 1 92 ? -14.217 13.135 10.172 1.00 79.50 92 GLY A C 1
ATOM 741 O O . GLY A 1 92 ? -13.559 12.405 9.431 1.00 79.50 92 GLY A O 1
ATOM 742 N N . THR A 1 93 ? -14.197 14.466 10.056 1.00 82.31 93 THR A N 1
ATOM 743 C CA . THR A 1 93 ? -13.395 15.155 9.029 1.00 82.31 93 THR A CA 1
ATOM 744 C C . THR A 1 93 ? -11.895 15.032 9.282 1.00 82.31 93 THR A C 1
ATOM 746 O O . THR A 1 93 ? -11.145 14.840 8.328 1.00 82.31 93 THR A O 1
ATOM 749 N N . LEU A 1 94 ? -11.448 15.055 10.541 1.00 83.25 94 LEU A N 1
ATOM 750 C CA . LEU A 1 94 ? -10.039 14.879 10.896 1.00 83.25 94 LEU A CA 1
ATOM 751 C C . LEU A 1 94 ? -9.542 13.456 10.602 1.00 83.25 94 LEU A C 1
ATOM 753 O O . LEU A 1 94 ? -8.453 13.282 10.053 1.00 83.25 94 LEU A O 1
ATOM 757 N N . LEU A 1 95 ? -10.350 12.438 10.908 1.00 85.06 95 LEU A N 1
ATOM 758 C CA . LEU A 1 95 ? -10.034 11.044 10.592 1.00 85.06 95 LEU A CA 1
ATOM 759 C C . LEU A 1 95 ? -10.009 10.819 9.076 1.00 85.06 95 LEU A C 1
ATOM 761 O O . LEU A 1 95 ? -9.086 10.186 8.560 1.00 85.06 95 LEU A O 1
ATOM 765 N N . LEU A 1 96 ? -10.970 11.398 8.351 1.00 84.69 96 LEU A N 1
ATOM 766 C CA . LEU A 1 96 ? -11.002 11.351 6.891 1.00 84.69 96 LEU A CA 1
ATOM 767 C C . LEU A 1 96 ? -9.789 12.060 6.269 1.00 84.69 96 LEU A C 1
ATOM 769 O O . LEU A 1 96 ? -9.180 11.528 5.342 1.00 84.69 96 LEU A O 1
ATOM 773 N N . ALA A 1 97 ? -9.399 13.222 6.796 1.00 87.25 97 ALA A N 1
ATOM 774 C CA . ALA A 1 97 ? -8.209 13.944 6.352 1.00 87.25 97 ALA A CA 1
ATOM 775 C C . ALA A 1 97 ? -6.933 13.125 6.596 1.00 87.25 97 ALA A C 1
ATOM 777 O O . ALA A 1 97 ? -6.102 13.001 5.697 1.00 87.25 97 ALA A O 1
ATOM 778 N N . GLY A 1 98 ? -6.804 12.500 7.771 1.00 85.81 98 GLY A N 1
ATOM 779 C CA . GLY A 1 98 ? -5.696 11.594 8.074 1.00 85.81 98 GLY A CA 1
ATOM 780 C C . GLY A 1 98 ? -5.621 10.411 7.103 1.00 85.81 98 GLY A C 1
ATOM 781 O O . GLY A 1 98 ? -4.543 10.092 6.600 1.00 85.81 98 GLY A O 1
ATOM 782 N N . LEU A 1 99 ? -6.767 9.807 6.771 1.00 86.50 99 LEU A N 1
ATOM 783 C CA . LEU A 1 99 ? -6.842 8.719 5.794 1.00 86.50 99 LEU A CA 1
ATOM 784 C C . LEU A 1 99 ? -6.419 9.176 4.390 1.00 86.50 99 LEU A C 1
ATOM 786 O O . LEU A 1 99 ? -5.685 8.461 3.709 1.00 86.50 99 LEU A O 1
ATOM 790 N N . MET A 1 100 ? -6.835 10.374 3.972 1.00 85.94 100 MET A N 1
ATOM 791 C CA . MET A 1 100 ? -6.448 10.946 2.679 1.00 85.94 100 MET A CA 1
ATOM 792 C C . MET A 1 100 ? -4.948 11.237 2.598 1.00 85.94 100 MET A C 1
ATOM 794 O O . MET A 1 100 ? -4.328 10.941 1.579 1.00 85.94 100 MET A O 1
ATOM 798 N N . ILE A 1 101 ? -4.342 11.753 3.670 1.00 88.06 101 ILE A N 1
ATOM 799 C CA . ILE A 1 101 ? -2.889 11.983 3.733 1.00 88.06 101 ILE A CA 1
ATOM 800 C C . ILE A 1 101 ? -2.131 10.654 3.653 1.00 88.06 101 ILE A C 1
ATOM 802 O O . ILE A 1 101 ? -1.154 10.546 2.910 1.00 88.06 101 ILE A O 1
ATOM 806 N N . LEU A 1 102 ? -2.593 9.627 4.372 1.00 86.75 102 LEU A N 1
ATOM 807 C CA . LEU A 1 102 ? -1.994 8.293 4.324 1.00 86.75 102 LEU A CA 1
ATOM 808 C C . LEU A 1 102 ? -2.079 7.698 2.913 1.00 86.75 102 LEU A C 1
ATOM 810 O O . LEU A 1 102 ? -1.085 7.176 2.405 1.00 86.75 102 LEU A O 1
ATOM 814 N N . LEU A 1 103 ? -3.237 7.821 2.262 1.00 86.19 103 LEU A N 1
ATOM 815 C CA . LEU A 1 103 ? -3.434 7.360 0.890 1.00 86.19 103 LEU A CA 1
ATOM 816 C C . LEU A 1 103 ? -2.532 8.115 -0.096 1.00 86.19 103 LEU A C 1
ATOM 818 O O . LEU A 1 103 ? -1.899 7.491 -0.947 1.00 86.19 103 LEU A O 1
ATOM 822 N N . ALA A 1 104 ? -2.424 9.438 0.039 1.00 88.50 104 ALA A N 1
ATOM 823 C CA . ALA A 1 104 ? -1.546 10.256 -0.793 1.00 88.50 104 ALA A CA 1
ATOM 824 C C . ALA A 1 104 ? -0.071 9.859 -0.621 1.00 88.50 104 ALA A C 1
ATOM 826 O O . ALA A 1 104 ? 0.636 9.668 -1.611 1.00 88.50 104 ALA A O 1
ATOM 827 N N . GLY A 1 105 ? 0.383 9.658 0.620 1.00 85.38 105 GLY A N 1
ATOM 828 C CA . GLY A 1 105 ? 1.738 9.182 0.908 1.00 85.38 105 GLY A CA 1
ATOM 829 C C . GLY A 1 105 ? 2.017 7.809 0.293 1.00 85.38 105 GLY A C 1
ATOM 830 O O . GLY A 1 105 ? 3.081 7.594 -0.289 1.00 85.38 105 GLY A O 1
ATOM 831 N N . PHE A 1 106 ? 1.041 6.901 0.344 1.00 85.56 106 PHE A N 1
ATOM 832 C CA . PHE A 1 106 ? 1.142 5.585 -0.282 1.00 85.56 106 PHE A CA 1
ATOM 833 C C . PHE A 1 106 ? 1.236 5.665 -1.810 1.00 85.56 106 PHE A C 1
ATOM 835 O O . PHE A 1 106 ? 2.023 4.942 -2.420 1.00 85.56 106 PHE A O 1
ATOM 842 N N . LEU A 1 107 ? 0.473 6.569 -2.426 1.00 86.44 107 LEU A N 1
ATOM 843 C CA . LEU A 1 107 ? 0.490 6.792 -3.869 1.00 86.44 107 LEU A CA 1
ATOM 844 C C . LEU A 1 107 ? 1.856 7.325 -4.320 1.00 86.44 107 LEU A C 1
ATOM 846 O O . LEU A 1 107 ? 2.455 6.770 -5.238 1.00 86.44 107 LEU A O 1
ATOM 850 N N . ILE A 1 108 ? 2.400 8.320 -3.611 1.00 87.69 108 ILE A N 1
ATOM 851 C CA . ILE A 1 108 ? 3.741 8.866 -3.879 1.00 87.69 108 ILE A CA 1
ATOM 852 C C . ILE A 1 108 ? 4.816 7.784 -3.706 1.00 87.69 108 ILE A C 1
ATOM 854 O O . ILE A 1 108 ? 5.690 7.640 -4.561 1.00 87.69 108 ILE A O 1
ATOM 858 N N . ALA A 1 109 ? 4.737 6.986 -2.638 1.00 84.56 109 ALA A N 1
ATOM 859 C CA . ALA A 1 109 ? 5.658 5.873 -2.422 1.00 84.56 109 ALA A CA 1
ATOM 860 C C . ALA A 1 109 ? 5.552 4.806 -3.530 1.00 84.56 109 ALA A C 1
ATOM 862 O O . ALA A 1 109 ? 6.565 4.223 -3.915 1.00 84.56 109 ALA A O 1
ATOM 863 N N . GLY A 1 110 ? 4.351 4.583 -4.073 1.00 85.19 110 GLY A N 1
ATOM 864 C CA . GLY A 1 110 ? 4.094 3.673 -5.190 1.00 85.19 110 GLY A CA 1
ATOM 865 C C . GLY A 1 110 ? 4.589 4.182 -6.549 1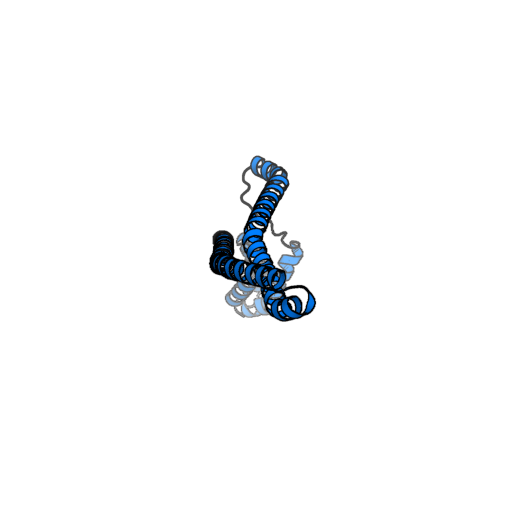.00 85.19 110 GLY A C 1
ATOM 866 O O . GLY A 1 110 ? 4.886 3.373 -7.429 1.00 85.19 110 GLY A O 1
ATOM 867 N N . CYS A 1 111 ? 4.761 5.496 -6.726 1.00 87.00 111 CYS A N 1
ATOM 868 C CA . CYS A 1 111 ? 5.312 6.061 -7.962 1.00 87.00 111 CYS A CA 1
ATOM 869 C C . CYS A 1 111 ? 6.753 5.601 -8.223 1.00 87.00 111 CYS A C 1
ATOM 871 O O . CYS A 1 111 ? 7.124 5.373 -9.371 1.00 87.00 111 CYS A O 1
ATOM 873 N N . VAL A 1 112 ? 7.564 5.433 -7.174 1.00 84.75 112 VAL A N 1
ATOM 874 C CA . VAL A 1 112 ? 8.977 5.036 -7.296 1.00 84.75 112 VAL A CA 1
ATOM 875 C C . VAL A 1 112 ? 9.142 3.667 -7.978 1.00 84.75 112 VAL A C 1
ATOM 877 O O . VAL A 1 112 ? 9.785 3.614 -9.029 1.00 84.75 112 VAL A O 1
ATOM 880 N N . PRO A 1 113 ? 8.548 2.562 -7.475 1.00 85.38 113 PRO A N 1
ATOM 881 C CA . PRO A 1 113 ? 8.645 1.271 -8.152 1.00 85.38 113 PRO A CA 1
ATOM 882 C C . PRO A 1 113 ? 7.955 1.284 -9.523 1.00 85.38 113 PRO A C 1
ATOM 884 O O . PRO A 1 113 ? 8.433 0.622 -10.443 1.00 85.38 113 PRO A O 1
ATOM 887 N N . PHE A 1 114 ? 6.881 2.063 -9.699 1.00 84.62 114 PHE A N 1
ATOM 888 C CA . PHE A 1 114 ? 6.205 2.193 -10.992 1.00 84.62 114 PHE A CA 1
ATOM 889 C C . PHE A 1 114 ? 7.128 2.774 -12.074 1.00 84.62 114 PHE A C 1
ATOM 891 O O . PHE A 1 114 ? 7.257 2.192 -13.151 1.00 84.62 114 PHE A O 1
ATOM 898 N N . ILE A 1 115 ? 7.832 3.870 -11.775 1.00 87.69 115 ILE A N 1
ATOM 899 C CA . ILE A 1 115 ? 8.788 4.491 -12.705 1.00 87.69 115 ILE A CA 1
ATOM 900 C C . ILE A 1 115 ? 9.933 3.525 -13.027 1.00 87.69 115 ILE A C 1
ATOM 902 O O . ILE A 1 115 ? 10.305 3.399 -14.194 1.00 87.69 115 ILE A O 1
ATOM 906 N N . CYS A 1 116 ? 10.463 2.808 -12.029 1.00 85.25 116 CYS A N 1
ATOM 907 C CA . CYS A 1 116 ? 11.509 1.808 -12.257 1.00 85.25 116 CYS A CA 1
ATOM 908 C C . CYS A 1 116 ? 11.059 0.729 -13.252 1.00 85.25 116 CYS A C 1
ATOM 910 O O . CYS A 1 116 ? 11.788 0.442 -14.199 1.00 85.25 116 CYS A O 1
ATOM 912 N N . VAL A 1 117 ? 9.849 0.184 -13.093 1.00 85.44 117 VAL A N 1
ATOM 913 C CA . VAL A 1 117 ? 9.308 -0.838 -14.005 1.00 85.44 117 VAL A CA 1
ATOM 914 C C . VAL A 1 117 ? 9.129 -0.286 -15.421 1.00 85.44 117 VAL A C 1
ATOM 916 O O . VAL A 1 117 ? 9.565 -0.920 -16.384 1.00 85.44 117 VAL A O 1
ATOM 919 N N . VAL A 1 118 ? 8.537 0.903 -15.566 1.00 89.12 118 VAL A N 1
ATOM 920 C CA . VAL A 1 118 ? 8.326 1.538 -16.880 1.00 89.12 118 VAL A CA 1
ATOM 921 C C . VAL A 1 118 ? 9.657 1.802 -17.591 1.00 89.12 118 VAL A C 1
ATOM 923 O O . VAL A 1 118 ? 9.780 1.545 -18.793 1.00 89.12 118 VAL A O 1
ATOM 926 N N . MET A 1 119 ? 10.672 2.261 -16.856 1.00 86.25 119 MET A N 1
ATOM 927 C CA . MET A 1 119 ? 12.018 2.471 -17.392 1.00 86.25 119 MET A CA 1
ATOM 928 C C . MET A 1 119 ? 12.654 1.162 -17.860 1.00 86.25 119 MET A C 1
ATOM 930 O O . MET A 1 119 ? 13.195 1.116 -18.964 1.00 86.25 119 MET A O 1
ATOM 934 N N . THR A 1 120 ? 12.544 0.083 -17.081 1.00 85.50 120 THR A N 1
ATOM 935 C CA . THR A 1 120 ? 13.081 -1.228 -17.475 1.00 85.50 120 THR A CA 1
ATOM 936 C C . THR A 1 120 ? 12.429 -1.742 -18.759 1.00 85.50 120 THR A C 1
ATOM 938 O O . THR A 1 120 ? 13.140 -2.181 -19.662 1.00 85.50 120 THR A O 1
ATOM 941 N N . VAL A 1 121 ? 11.101 -1.639 -18.892 1.00 87.44 121 VAL A N 1
ATOM 942 C CA . VAL A 1 121 ? 10.384 -2.065 -20.110 1.00 87.44 121 VAL A CA 1
ATOM 943 C C . VAL A 1 121 ? 10.796 -1.225 -21.322 1.00 87.44 121 VAL A C 1
ATOM 945 O O . VAL A 1 121 ? 11.060 -1.772 -22.393 1.00 87.44 121 VAL A O 1
ATOM 948 N N . SER A 1 122 ? 10.903 0.093 -21.148 1.00 86.81 122 SER A N 1
ATOM 949 C CA . SER A 1 122 ? 11.298 1.012 -22.223 1.00 86.81 122 SER A CA 1
ATOM 950 C C . SER A 1 122 ? 12.721 0.727 -22.711 1.00 86.81 122 SER A C 1
ATOM 952 O O . SER A 1 122 ? 12.962 0.633 -23.915 1.00 86.81 122 SER A O 1
ATOM 954 N N . LEU A 1 123 ? 13.661 0.520 -21.785 1.00 87.25 123 LEU A N 1
ATOM 955 C CA . LEU A 1 123 ? 15.049 0.186 -22.109 1.00 87.25 123 LEU A CA 1
ATOM 956 C C . LEU A 1 123 ? 15.173 -1.191 -22.765 1.00 87.25 123 LEU A C 1
ATOM 958 O O . LEU A 1 123 ? 15.985 -1.355 -23.674 1.00 87.25 123 LEU A O 1
ATOM 962 N N . LEU A 1 124 ? 14.337 -2.157 -22.371 1.00 87.38 124 LEU A N 1
ATOM 963 C CA . LEU A 1 124 ? 14.293 -3.480 -22.997 1.00 87.38 124 LEU A CA 1
ATOM 964 C C . LEU A 1 124 ? 13.871 -3.374 -24.459 1.00 87.38 124 LEU A C 1
ATOM 966 O O . LEU A 1 124 ? 14.514 -3.958 -25.331 1.00 87.38 124 LEU A O 1
ATOM 970 N N . PHE A 1 125 ? 12.837 -2.580 -24.734 1.00 88.12 125 PHE A N 1
ATOM 971 C CA . PHE A 1 125 ? 12.375 -2.339 -26.095 1.00 88.12 125 PHE A CA 1
ATOM 972 C C . PHE A 1 125 ? 13.460 -1.674 -26.954 1.00 88.12 125 PHE A C 1
ATOM 974 O O . PHE A 1 125 ? 13.756 -2.148 -28.051 1.00 88.12 125 PHE A O 1
ATOM 981 N N . VAL A 1 126 ? 14.116 -0.631 -26.433 1.00 86.12 126 VAL A N 1
ATOM 982 C CA . VAL A 1 126 ? 15.215 0.055 -27.134 1.00 86.12 126 VAL A CA 1
ATOM 983 C C . VAL A 1 126 ? 16.392 -0.884 -27.397 1.00 86.12 126 VAL A C 1
ATOM 985 O O . VAL A 1 126 ? 16.956 -0.856 -28.493 1.00 86.12 126 VAL A O 1
ATOM 988 N N . ALA A 1 127 ? 16.748 -1.734 -26.432 1.00 84.19 127 ALA A N 1
ATOM 989 C CA . ALA A 1 127 ? 17.828 -2.700 -26.593 1.00 84.19 127 ALA A CA 1
ATOM 990 C C . ALA A 1 127 ? 17.489 -3.735 -27.678 1.00 84.19 127 ALA A C 1
ATOM 992 O O . ALA A 1 127 ? 18.306 -3.998 -28.561 1.00 84.19 127 ALA A O 1
ATOM 993 N N . LEU A 1 128 ? 16.264 -4.272 -27.662 1.00 86.19 128 LEU A N 1
ATOM 994 C CA . LEU A 1 128 ? 15.821 -5.290 -28.614 1.00 86.19 128 LEU A CA 1
ATOM 995 C C . LEU A 1 128 ? 15.760 -4.749 -30.048 1.00 86.19 128 LEU A C 1
ATOM 997 O O . LEU A 1 128 ? 16.253 -5.392 -30.979 1.00 86.19 128 LEU A O 1
ATOM 1001 N N . VAL A 1 129 ? 15.207 -3.546 -30.226 1.00 85.44 129 VAL A N 1
ATOM 1002 C CA . VAL A 1 129 ? 15.140 -2.877 -31.533 1.00 85.44 129 VAL A CA 1
ATOM 1003 C C . VAL A 1 129 ? 16.540 -2.512 -32.025 1.00 85.44 129 VAL A C 1
ATOM 1005 O O . VAL A 1 129 ? 16.871 -2.777 -33.177 1.00 85.44 129 VAL A O 1
ATOM 1008 N N . SER A 1 130 ? 17.402 -1.970 -31.161 1.00 81.44 130 SER A N 1
ATOM 1009 C CA . SER A 1 130 ? 18.763 -1.583 -31.556 1.00 81.44 130 SER A CA 1
ATOM 1010 C C . SER A 1 130 ? 19.614 -2.780 -31.989 1.00 81.44 130 SER A C 1
ATOM 1012 O O . SER A 1 130 ? 20.319 -2.684 -32.993 1.00 81.44 130 SER A O 1
ATOM 1014 N N . ILE A 1 131 ? 19.522 -3.917 -31.289 1.00 79.62 131 ILE A N 1
ATOM 1015 C CA . ILE A 1 131 ? 20.291 -5.129 -31.617 1.00 79.62 131 ILE A CA 1
ATOM 1016 C C . ILE A 1 131 ? 19.763 -5.788 -32.897 1.00 79.62 131 ILE A C 1
ATOM 1018 O O . ILE A 1 131 ? 20.551 -6.150 -33.767 1.00 79.62 131 ILE A O 1
ATOM 1022 N N . SER A 1 132 ? 18.440 -5.911 -33.043 1.00 81.12 132 SER A N 1
ATOM 1023 C CA . SER A 1 132 ? 17.833 -6.560 -34.216 1.00 81.12 132 SER A CA 1
ATOM 1024 C C . SER A 1 132 ? 17.948 -5.728 -35.497 1.00 81.12 132 SER A C 1
ATOM 1026 O O . SER A 1 132 ? 18.137 -6.290 -36.574 1.00 81.12 132 SER A O 1
ATOM 1028 N N . ALA A 1 133 ? 17.888 -4.398 -35.397 1.00 79.81 133 ALA A N 1
ATOM 1029 C CA . ALA A 1 133 ? 17.991 -3.510 -36.552 1.00 79.81 133 ALA A CA 1
ATOM 1030 C C . ALA A 1 133 ? 19.442 -3.172 -36.946 1.00 79.81 133 ALA A C 1
ATOM 103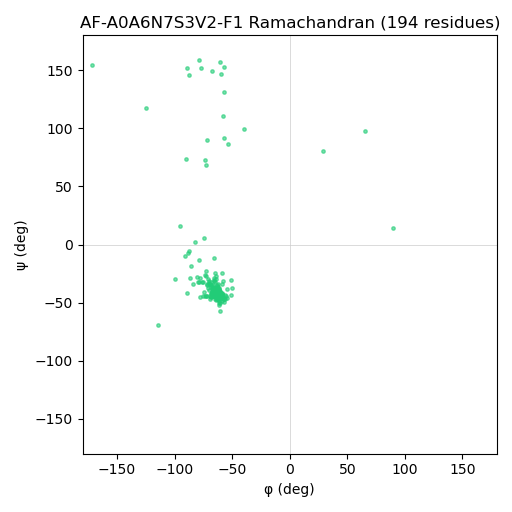2 O O . ALA A 1 133 ? 19.670 -2.769 -38.086 1.00 79.81 133 ALA A O 1
ATOM 1033 N N . SER A 1 134 ? 20.433 -3.361 -36.061 1.00 78.06 134 SER A N 1
ATOM 1034 C CA . SER A 1 134 ? 21.838 -3.017 -36.359 1.00 78.06 134 SER A CA 1
ATOM 1035 C C . SER A 1 134 ? 22.394 -3.695 -37.623 1.00 78.06 134 SER A C 1
ATOM 1037 O O . SER A 1 134 ? 22.949 -2.981 -38.460 1.00 78.06 134 SER A O 1
ATOM 1039 N N . PRO A 1 135 ? 22.215 -5.014 -37.855 1.00 77.38 135 PRO A N 1
ATOM 1040 C CA . PRO A 1 135 ? 22.718 -5.663 -39.070 1.00 77.38 135 PRO A CA 1
ATOM 1041 C C . PRO A 1 135 ? 22.069 -5.129 -40.353 1.00 77.38 135 PRO A C 1
ATOM 1043 O O . PRO A 1 135 ? 22.733 -5.002 -41.379 1.00 77.38 135 PRO A O 1
ATOM 1046 N N . LEU A 1 136 ? 20.780 -4.774 -40.289 1.00 82.06 136 LEU A N 1
ATOM 1047 C CA . LEU A 1 136 ? 20.044 -4.212 -41.422 1.00 82.06 136 LEU A CA 1
ATOM 1048 C C . LEU A 1 136 ? 20.543 -2.805 -41.762 1.00 82.06 136 LEU A C 1
ATOM 1050 O O . LEU A 1 136 ? 20.804 -2.516 -42.925 1.00 82.06 136 LEU A O 1
ATOM 1054 N N . VAL A 1 137 ? 20.755 -1.959 -40.752 1.00 80.38 137 VAL A N 1
ATOM 1055 C CA . VAL A 1 137 ? 21.239 -0.580 -40.933 1.00 80.38 137 VAL A CA 1
ATOM 1056 C C . VAL A 1 137 ? 22.687 -0.543 -41.436 1.00 80.38 137 VAL A C 1
ATOM 1058 O O . VAL A 1 137 ? 23.027 0.309 -42.263 1.00 80.38 137 VAL A O 1
ATOM 1061 N N . MET A 1 138 ? 23.526 -1.492 -41.000 1.00 80.06 138 MET A N 1
ATOM 1062 C CA . MET A 1 138 ? 24.882 -1.670 -41.539 1.00 80.06 138 MET A CA 1
ATOM 1063 C C . MET A 1 138 ? 24.867 -2.008 -43.032 1.00 80.06 138 MET A C 1
ATOM 1065 O O . MET A 1 138 ? 25.728 -1.527 -43.766 1.00 80.06 138 MET A O 1
ATOM 1069 N N . ALA A 1 139 ? 23.899 -2.816 -43.475 1.00 79.25 139 ALA A N 1
ATOM 1070 C CA . ALA A 1 139 ? 23.771 -3.231 -44.868 1.00 79.25 139 ALA A CA 1
ATOM 1071 C C . ALA A 1 139 ? 23.113 -2.166 -45.764 1.00 79.25 139 ALA A C 1
ATOM 1073 O O . ALA A 1 139 ? 23.442 -2.089 -46.945 1.00 79.25 139 ALA A O 1
ATOM 1074 N N . SER A 1 140 ? 22.191 -1.354 -45.231 1.00 83.06 140 SER A N 1
ATOM 1075 C CA . SER A 1 140 ? 21.377 -0.434 -46.038 1.00 83.06 140 SER A CA 1
ATOM 1076 C C . SER A 1 140 ? 21.857 1.019 -46.056 1.00 83.06 140 SER A C 1
ATOM 1078 O O . SER A 1 140 ? 21.599 1.713 -47.035 1.00 83.06 140 SER A O 1
ATOM 1080 N N . VAL A 1 141 ? 22.502 1.511 -44.989 1.00 82.06 141 VAL A N 1
ATOM 1081 C CA . VAL A 1 141 ? 22.855 2.940 -44.852 1.00 82.06 141 VAL A CA 1
ATOM 1082 C C . VAL A 1 141 ? 24.365 3.144 -44.858 1.00 82.06 141 VAL A C 1
ATOM 1084 O O . VAL A 1 141 ? 24.910 3.740 -45.782 1.00 82.06 141 VAL A O 1
ATOM 1087 N N . SER A 1 142 ? 25.048 2.701 -43.803 1.00 85.75 142 SER A N 1
ATOM 1088 C CA . SER A 1 142 ? 26.506 2.769 -43.690 1.00 85.75 142 SER A CA 1
ATOM 1089 C C . SER A 1 142 ? 26.990 1.993 -42.468 1.00 85.75 142 SER A C 1
ATOM 1091 O O . SER A 1 142 ? 26.292 1.873 -41.457 1.00 85.75 142 SER A O 1
ATOM 1093 N N . LEU A 1 143 ? 28.239 1.534 -42.531 1.00 83.00 143 LEU A N 1
ATOM 1094 C CA . LEU A 1 143 ? 28.887 0.789 -41.452 1.00 83.00 143 LEU A CA 1
ATOM 1095 C C . LEU A 1 143 ? 28.988 1.625 -40.158 1.00 83.00 143 LEU A C 1
ATOM 1097 O O . LEU A 1 143 ? 28.733 1.116 -39.070 1.00 83.00 143 LEU A O 1
ATOM 1101 N N . GLY A 1 144 ? 29.275 2.928 -40.275 1.00 83.31 144 GLY A N 1
ATOM 1102 C CA . GLY A 1 144 ? 29.394 3.839 -39.130 1.00 83.31 144 GLY A CA 1
ATOM 1103 C C . GLY A 1 144 ? 28.084 4.037 -38.360 1.00 83.31 144 GLY A C 1
ATOM 1104 O O . GLY A 1 144 ? 28.080 3.977 -37.132 1.00 83.31 144 GLY A O 1
ATOM 1105 N N . VAL A 1 145 ? 26.959 4.208 -39.064 1.00 82.81 145 VAL A N 1
ATOM 1106 C CA . VAL A 1 145 ? 25.638 4.377 -38.426 1.00 82.81 145 VAL A CA 1
ATOM 1107 C C . VAL A 1 145 ? 25.202 3.093 -37.717 1.00 82.81 145 VAL A C 1
ATOM 1109 O O . VAL A 1 145 ? 24.678 3.151 -36.606 1.00 82.81 145 VAL A O 1
ATOM 1112 N N . GLY A 1 146 ? 25.489 1.929 -38.301 1.00 82.25 146 GLY A N 1
ATOM 1113 C CA . GLY A 1 146 ? 25.194 0.646 -37.667 1.00 82.25 146 GLY A CA 1
ATOM 1114 C C . GLY A 1 146 ? 26.009 0.371 -36.396 1.00 82.25 146 GLY A C 1
ATOM 1115 O O . GLY A 1 146 ? 25.460 -0.134 -35.418 1.00 82.25 146 GLY A O 1
ATOM 1116 N N . ILE A 1 147 ? 27.288 0.768 -36.354 1.00 84.31 147 ILE A N 1
ATOM 1117 C CA . ILE A 1 147 ? 28.118 0.658 -35.136 1.00 84.31 147 ILE A CA 1
ATOM 1118 C C . ILE A 1 147 ? 27.583 1.570 -34.024 1.00 84.31 147 ILE A C 1
ATOM 1120 O O . ILE A 1 147 ? 27.481 1.139 -32.874 1.00 84.31 147 ILE A O 1
ATOM 1124 N N . LEU A 1 148 ? 27.204 2.810 -34.353 1.00 86.38 148 LEU A N 1
ATOM 1125 C CA . LEU A 1 148 ? 26.614 3.742 -33.385 1.00 86.38 148 LEU A CA 1
ATOM 1126 C C . LEU A 1 148 ? 25.296 3.203 -32.814 1.00 86.38 148 LEU A C 1
ATOM 1128 O O . LEU A 1 148 ? 25.081 3.263 -31.603 1.00 86.38 148 LEU A O 1
ATOM 1132 N N . GLN A 1 149 ? 24.447 2.618 -33.660 1.00 85.00 149 GLN A N 1
ATOM 1133 C CA . GLN A 1 149 ? 23.194 1.996 -33.231 1.00 85.00 149 GLN A CA 1
ATOM 1134 C C . GLN A 1 149 ? 23.418 0.783 -32.320 1.00 85.00 149 GLN A C 1
ATOM 1136 O O . GLN A 1 149 ? 22.727 0.631 -31.310 1.00 85.00 149 GLN A O 1
ATOM 1141 N N . CYS A 1 150 ? 24.429 -0.035 -32.610 1.00 83.44 150 CYS A N 1
ATOM 1142 C CA . CYS A 1 150 ? 24.817 -1.141 -31.740 1.00 83.44 150 CYS A CA 1
ATOM 1143 C C . CYS A 1 150 ? 25.321 -0.628 -30.375 1.00 83.44 150 CYS A C 1
ATOM 1145 O O . CYS A 1 150 ? 24.932 -1.151 -29.330 1.00 83.44 150 CYS A O 1
ATOM 1147 N N . GLY A 1 151 ? 26.096 0.465 -30.363 1.00 84.81 151 GLY A N 1
ATOM 1148 C CA . GLY A 1 151 ? 26.540 1.140 -29.137 1.00 84.81 151 GLY A CA 1
ATOM 1149 C C . GLY A 1 151 ? 25.385 1.657 -28.270 1.00 84.81 151 GLY A C 1
ATOM 1150 O O . GLY A 1 151 ? 25.389 1.455 -27.055 1.00 84.81 151 GLY A O 1
ATOM 1151 N N . ILE A 1 152 ? 24.354 2.245 -28.886 1.00 85.25 152 ILE A N 1
ATOM 1152 C CA . ILE A 1 152 ? 23.121 2.662 -28.192 1.00 85.25 152 ILE A CA 1
ATOM 1153 C C . ILE A 1 152 ? 22.413 1.450 -27.571 1.00 85.25 152 ILE A C 1
ATOM 1155 O O . ILE A 1 152 ? 21.960 1.523 -26.428 1.00 85.25 152 ILE A O 1
ATOM 1159 N N . GLY A 1 153 ? 22.385 0.316 -28.278 1.00 84.81 153 GLY A N 1
ATOM 1160 C CA . GLY A 1 153 ? 21.864 -0.948 -27.756 1.00 84.81 153 GLY A CA 1
ATOM 1161 C C . GLY A 1 153 ? 22.607 -1.438 -26.509 1.00 84.81 153 GLY A C 1
ATOM 1162 O O . GLY A 1 153 ? 21.966 -1.810 -25.527 1.00 84.81 153 GLY A O 1
ATOM 1163 N N . VAL A 1 154 ? 23.944 -1.384 -26.504 1.00 86.44 154 VAL A N 1
ATOM 1164 C CA . VAL A 1 154 ? 24.770 -1.791 -25.348 1.00 86.44 154 VAL A CA 1
ATOM 1165 C C . VAL A 1 154 ? 24.554 -0.868 -24.145 1.00 86.44 154 VAL A C 1
ATOM 1167 O O . VAL A 1 154 ? 24.397 -1.350 -23.021 1.00 86.44 154 VAL A O 1
ATOM 1170 N N . ILE A 1 155 ? 24.484 0.449 -24.364 1.00 87.56 155 ILE A N 1
ATOM 1171 C CA . ILE A 1 155 ? 24.199 1.422 -23.296 1.00 87.56 155 ILE A CA 1
ATOM 1172 C C . ILE A 1 155 ? 22.795 1.190 -22.720 1.00 87.56 155 ILE A C 1
ATOM 1174 O O . ILE A 1 155 ? 22.627 1.169 -21.498 1.00 87.56 155 ILE A O 1
ATOM 1178 N N . ALA A 1 156 ? 21.796 0.955 -23.577 1.00 86.75 156 ALA A N 1
ATOM 1179 C CA . ALA A 1 156 ? 20.437 0.629 -23.148 1.00 86.75 156 ALA A CA 1
ATOM 1180 C C . ALA A 1 156 ? 20.388 -0.676 -22.337 1.00 86.75 156 ALA A C 1
ATOM 1182 O O . ALA A 1 156 ? 19.678 -0.746 -21.335 1.00 86.75 156 ALA A O 1
ATOM 1183 N N . PHE A 1 157 ? 21.191 -1.679 -22.707 1.00 83.50 157 PHE A N 1
ATOM 1184 C CA . PHE A 1 157 ? 21.313 -2.932 -21.959 1.00 83.50 157 PHE A CA 1
ATOM 1185 C C . PHE A 1 157 ? 21.940 -2.725 -20.570 1.00 83.50 157 PHE A C 1
ATOM 1187 O O . PHE A 1 157 ? 21.465 -3.281 -19.579 1.00 83.50 157 PHE A O 1
ATOM 1194 N N . GLY A 1 158 ? 22.960 -1.866 -20.467 1.00 85.38 158 GLY A N 1
ATOM 1195 C CA . GLY A 1 158 ? 23.535 -1.461 -19.180 1.00 85.38 158 GLY A CA 1
ATOM 1196 C C . GLY A 1 158 ? 22.527 -0.722 -18.291 1.00 85.38 158 GLY A C 1
ATOM 1197 O O . GLY A 1 158 ? 22.387 -1.037 -17.107 1.00 85.38 158 GLY A O 1
ATOM 1198 N N . GLY A 1 159 ? 21.761 0.207 -18.871 1.00 84.50 159 GLY A N 1
ATOM 1199 C CA . GLY A 1 159 ? 20.675 0.903 -18.175 1.00 84.50 159 GLY A CA 1
ATOM 1200 C C . GLY A 1 159 ? 19.556 -0.040 -17.720 1.00 84.50 159 GLY A C 1
ATOM 1201 O O . GLY A 1 159 ? 19.018 0.112 -16.621 1.00 84.50 159 GLY A O 1
ATOM 1202 N N . LEU A 1 160 ? 19.225 -1.048 -18.529 1.00 88.44 160 LEU A N 1
ATOM 1203 C CA . LEU A 1 160 ? 18.257 -2.082 -18.170 1.00 88.44 160 LEU A CA 1
ATOM 1204 C C . LEU A 1 160 ? 18.709 -2.842 -16.926 1.00 88.44 160 LEU A C 1
ATOM 1206 O O . LEU A 1 160 ? 17.913 -3.024 -16.010 1.00 88.44 160 LEU A O 1
ATOM 1210 N N . LEU A 1 161 ? 19.983 -3.232 -16.856 1.00 86.94 161 LEU A N 1
ATOM 1211 C CA . LEU A 1 161 ? 20.513 -3.953 -15.700 1.00 86.94 161 LEU A CA 1
ATOM 1212 C C . LEU A 1 161 ? 20.424 -3.109 -14.418 1.00 86.94 161 LEU A C 1
ATOM 1214 O O . LEU A 1 161 ? 19.973 -3.596 -13.383 1.00 86.94 161 LEU A O 1
ATOM 1218 N N . LEU A 1 162 ? 20.790 -1.826 -14.498 1.00 86.69 162 LEU A N 1
ATOM 1219 C CA . LEU A 1 162 ? 20.722 -0.895 -13.365 1.00 86.69 162 LEU A CA 1
ATOM 1220 C C . LEU A 1 162 ? 19.283 -0.650 -12.899 1.00 86.69 162 LEU A C 1
ATOM 1222 O O . LEU A 1 162 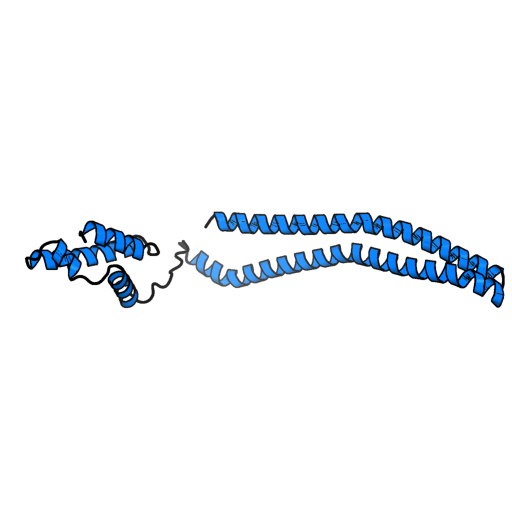? 19.007 -0.680 -11.701 1.00 86.69 162 LEU A O 1
ATOM 1226 N N . THR A 1 163 ? 18.354 -0.436 -13.832 1.00 85.88 163 THR A N 1
ATOM 1227 C CA . THR A 1 163 ? 16.937 -0.224 -13.494 1.00 85.88 163 THR A CA 1
ATOM 1228 C C . THR A 1 163 ? 16.275 -1.496 -12.974 1.00 85.88 163 THR A C 1
ATOM 1230 O O . THR A 1 163 ? 15.476 -1.410 -12.047 1.00 85.88 163 THR A O 1
ATOM 1233 N N . ALA A 1 164 ? 16.658 -2.674 -13.476 1.00 83.38 164 ALA A N 1
ATOM 1234 C CA . ALA A 1 164 ? 16.188 -3.961 -12.970 1.00 83.38 164 ALA A CA 1
ATOM 1235 C C . ALA A 1 164 ? 16.683 -4.238 -11.539 1.00 83.38 164 ALA A C 1
ATOM 1237 O O . ALA A 1 164 ? 15.912 -4.712 -10.704 1.00 83.38 164 ALA A O 1
ATOM 1238 N N . LEU A 1 165 ? 17.936 -3.890 -11.224 1.00 86.25 165 LEU A N 1
ATOM 1239 C CA . LEU A 1 165 ? 18.463 -3.938 -9.854 1.00 86.25 165 LEU A CA 1
ATOM 1240 C C . LEU A 1 165 ? 17.766 -2.914 -8.943 1.00 86.25 165 LEU A C 1
ATOM 1242 O O . LEU A 1 165 ? 17.413 -3.222 -7.807 1.00 86.25 165 LEU A O 1
ATOM 1246 N N . GLY A 1 166 ? 17.504 -1.705 -9.445 1.00 82.25 166 GLY A N 1
ATOM 1247 C CA . GLY A 1 166 ? 16.716 -0.706 -8.721 1.00 82.25 166 GLY A CA 1
ATOM 1248 C C . GLY A 1 166 ? 15.290 -1.189 -8.432 1.00 82.25 166 GLY A C 1
ATOM 1249 O O . GLY A 1 166 ? 14.791 -1.042 -7.314 1.00 82.25 166 GLY A O 1
ATOM 12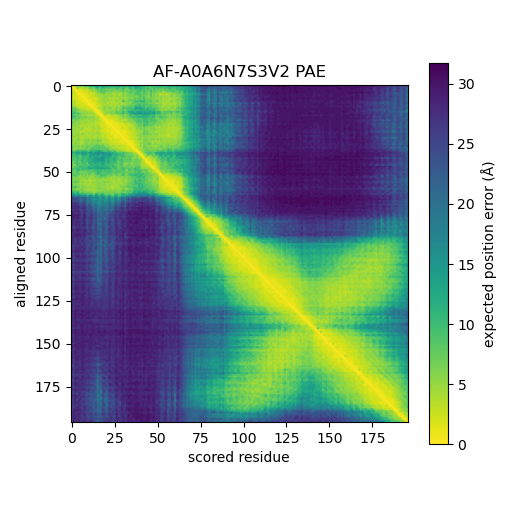50 N N . ALA A 1 167 ? 14.645 -1.832 -9.406 1.00 84.12 167 ALA A N 1
ATOM 1251 C CA . ALA A 1 167 ? 13.320 -2.424 -9.255 1.00 84.12 167 ALA A CA 1
ATOM 1252 C C . ALA A 1 167 ? 13.322 -3.570 -8.229 1.00 84.12 167 ALA A C 1
ATOM 1254 O O . ALA A 1 167 ? 12.440 -3.630 -7.371 1.00 84.12 167 ALA A O 1
ATOM 1255 N N . SER A 1 168 ? 14.332 -4.446 -8.254 1.00 82.31 168 SER A N 1
ATOM 1256 C CA . SER A 1 168 ? 14.409 -5.590 -7.337 1.00 82.31 168 SER A CA 1
ATOM 1257 C C . SER A 1 168 ? 14.571 -5.186 -5.870 1.00 82.31 168 SER A C 1
ATOM 1259 O O . SER A 1 168 ? 14.144 -5.939 -5.000 1.00 82.31 168 SER A O 1
ATOM 1261 N N . VAL A 1 169 ? 15.115 -3.997 -5.586 1.00 86.62 169 VAL A N 1
ATOM 1262 C CA . VAL A 1 169 ? 15.221 -3.439 -4.225 1.00 86.62 169 VAL A CA 1
ATOM 1263 C C . VAL A 1 169 ? 13.983 -2.623 -3.839 1.00 86.62 169 VAL A C 1
ATOM 1265 O O . VAL A 1 169 ? 13.479 -2.746 -2.721 1.00 86.62 169 VAL A O 1
ATOM 1268 N N . THR A 1 170 ? 13.454 -1.805 -4.751 1.00 82.25 170 THR A N 1
ATOM 1269 C CA . THR A 1 170 ? 12.322 -0.902 -4.460 1.00 82.25 170 THR A CA 1
ATOM 1270 C C . THR A 1 170 ? 10.995 -1.641 -4.277 1.00 82.25 170 THR A C 1
ATOM 1272 O O . THR A 1 170 ? 10.221 -1.287 -3.386 1.00 82.25 170 THR A O 1
ATOM 1275 N N . ILE A 1 171 ? 10.739 -2.704 -5.047 1.00 83.44 171 ILE A N 1
ATOM 1276 C CA . ILE A 1 171 ? 9.513 -3.516 -4.949 1.00 83.44 171 ILE A CA 1
ATOM 1277 C C . ILE A 1 171 ? 9.350 -4.188 -3.568 1.00 83.44 171 ILE A C 1
ATOM 1279 O O . ILE A 1 171 ? 8.287 -4.026 -2.957 1.00 83.44 171 ILE A O 1
ATOM 1283 N N . PRO A 1 172 ? 10.337 -4.932 -3.023 1.00 84.94 172 PRO A N 1
ATOM 1284 C CA . PRO A 1 172 ? 10.193 -5.555 -1.707 1.00 84.94 172 PRO A CA 1
ATOM 1285 C C . PRO A 1 172 ? 10.152 -4.529 -0.573 1.00 84.94 172 PRO A C 1
ATOM 1287 O O . PRO A 1 172 ? 9.436 -4.754 0.405 1.00 84.94 172 PRO A O 1
ATOM 1290 N N . LEU A 1 173 ? 10.853 -3.396 -0.704 1.00 84.50 173 LEU A N 1
ATOM 1291 C CA . LEU A 1 173 ? 10.755 -2.287 0.249 1.00 84.50 173 LEU A CA 1
ATOM 1292 C C . LEU A 1 173 ? 9.331 -1.740 0.312 1.00 84.50 173 LEU A C 1
ATOM 1294 O O . LEU A 1 173 ? 8.754 -1.660 1.397 1.00 84.50 173 LEU A O 1
ATOM 1298 N N . PHE A 1 174 ? 8.738 -1.443 -0.847 1.00 85.69 174 PHE A N 1
ATOM 1299 C CA . PHE A 1 174 ? 7.359 -0.978 -0.922 1.00 85.69 174 PHE A CA 1
ATOM 1300 C C . PHE A 1 174 ? 6.401 -2.010 -0.323 1.00 85.69 174 PHE A C 1
ATOM 1302 O O . PHE A 1 174 ? 5.624 -1.674 0.565 1.00 85.69 174 PHE A O 1
ATOM 1309 N N . LYS A 1 175 ? 6.519 -3.288 -0.714 1.00 82.69 175 LYS A N 1
ATOM 1310 C CA . LYS A 1 175 ? 5.704 -4.383 -0.160 1.00 82.69 175 LYS A CA 1
ATOM 1311 C C . LYS A 1 175 ? 5.805 -4.465 1.366 1.00 82.69 175 LYS A C 1
ATOM 1313 O O . LYS A 1 175 ? 4.787 -4.621 2.037 1.00 82.69 175 LYS A O 1
ATOM 1318 N N . THR A 1 176 ? 7.013 -4.359 1.912 1.00 86.25 176 THR A N 1
ATOM 1319 C CA . THR A 1 176 ? 7.249 -4.398 3.363 1.00 86.25 176 THR A CA 1
ATOM 1320 C C . THR A 1 176 ? 6.582 -3.215 4.054 1.00 86.25 176 THR A C 1
ATOM 1322 O O . THR A 1 176 ? 5.913 -3.403 5.068 1.00 86.25 176 THR A O 1
ATOM 1325 N N . LEU A 1 177 ? 6.686 -2.019 3.471 1.00 85.62 177 LEU A N 1
ATOM 1326 C CA . LEU A 1 177 ? 6.019 -0.818 3.968 1.00 85.62 177 LEU A CA 1
ATOM 1327 C C . LEU A 1 177 ? 4.491 -0.992 3.974 1.00 85.62 177 LEU A C 1
ATOM 1329 O O . LEU A 1 177 ? 3.864 -0.751 5.003 1.00 85.62 177 LEU A O 1
ATOM 1333 N N . VAL A 1 178 ? 3.905 -1.515 2.889 1.00 86.81 178 VAL A N 1
ATOM 1334 C CA . VAL A 1 178 ? 2.460 -1.809 2.800 1.00 86.81 178 VAL A CA 1
ATOM 1335 C C . VAL A 1 178 ? 2.014 -2.769 3.905 1.00 86.81 178 VAL A C 1
ATOM 1337 O O . VAL A 1 178 ? 1.026 -2.517 4.602 1.00 86.81 178 VAL A O 1
ATOM 1340 N N . ILE A 1 179 ? 2.735 -3.882 4.069 1.00 86.44 179 ILE A N 1
ATOM 1341 C CA . ILE A 1 179 ? 2.396 -4.921 5.048 1.00 86.44 179 ILE A CA 1
ATOM 1342 C C . ILE A 1 179 ? 2.508 -4.363 6.465 1.00 86.44 179 ILE A C 1
ATOM 1344 O O . ILE A 1 179 ? 1.590 -4.559 7.259 1.00 86.44 179 ILE A O 1
ATOM 1348 N N . ASN A 1 180 ? 3.582 -3.633 6.766 1.00 89.44 180 ASN A N 1
ATOM 1349 C CA . ASN A 1 180 ? 3.804 -3.057 8.086 1.00 89.44 180 ASN A CA 1
ATOM 1350 C C . ASN A 1 180 ? 2.706 -2.047 8.453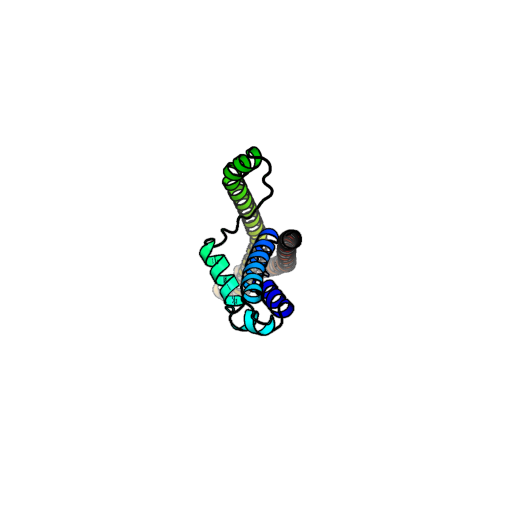 1.00 89.44 180 ASN A C 1
ATOM 1352 O O . ASN A 1 180 ? 2.128 -2.133 9.535 1.00 89.44 180 ASN A O 1
ATOM 1356 N N . THR A 1 181 ? 2.333 -1.149 7.534 1.00 83.06 181 THR A N 1
ATOM 1357 C CA . THR A 1 181 ? 1.224 -0.207 7.759 1.00 83.06 181 THR A CA 1
ATOM 1358 C C . THR A 1 181 ? -0.105 -0.935 7.955 1.00 83.06 181 THR A C 1
ATOM 1360 O O . THR A 1 181 ? -0.874 -0.587 8.849 1.00 83.06 181 THR A O 1
ATOM 1363 N N . THR A 1 182 ? -0.368 -1.987 7.177 1.00 83.94 182 THR A N 1
ATOM 1364 C CA . THR A 1 182 ? -1.597 -2.788 7.309 1.00 83.94 182 THR A CA 1
ATOM 1365 C C . THR A 1 182 ? -1.651 -3.522 8.651 1.00 83.94 182 THR A C 1
ATOM 1367 O O . THR A 1 182 ? -2.690 -3.540 9.310 1.00 83.94 182 THR A O 1
ATOM 1370 N N . GLN A 1 183 ? -0.536 -4.111 9.089 1.00 84.12 183 GLN A N 1
ATOM 1371 C CA . GLN A 1 183 ? -0.429 -4.776 10.389 1.00 84.12 183 GLN A CA 1
ATOM 1372 C C . GLN A 1 183 ? -0.580 -3.785 11.543 1.00 84.12 183 GLN A C 1
ATOM 1374 O O . GLN A 1 183 ? -1.289 -4.082 12.504 1.00 84.12 183 GLN A O 1
ATOM 1379 N N . PHE A 1 184 ? 0.017 -2.600 11.424 1.00 84.50 184 PHE A N 1
ATOM 1380 C CA . PHE A 1 184 ? -0.128 -1.528 12.401 1.00 84.50 184 PHE A CA 1
ATOM 1381 C C . PHE A 1 184 ? -1.586 -1.070 12.519 1.00 84.50 184 PHE A C 1
ATOM 1383 O O . PHE A 1 184 ? -2.143 -1.092 13.617 1.00 84.50 184 PHE A O 1
ATOM 1390 N N . LEU A 1 185 ? -2.248 -0.772 11.395 1.00 82.38 185 LEU A N 1
ATOM 1391 C CA . LEU A 1 185 ? -3.673 -0.425 11.369 1.00 82.38 185 LEU A CA 1
ATOM 1392 C C . LEU A 1 185 ? -4.525 -1.534 11.995 1.00 82.38 185 LEU A C 1
ATOM 1394 O O . LEU A 1 185 ? -5.350 -1.265 12.866 1.00 82.38 185 LEU A O 1
ATOM 1398 N N . ARG A 1 186 ? -4.280 -2.796 11.627 1.00 82.50 186 ARG A N 1
ATOM 1399 C CA . ARG A 1 186 ? -4.970 -3.944 12.228 1.00 82.50 186 ARG A CA 1
ATOM 1400 C C . ARG A 1 186 ? -4.751 -4.009 13.740 1.00 82.50 186 ARG A C 1
ATOM 1402 O O . ARG A 1 186 ? -5.700 -4.277 14.469 1.00 82.50 186 ARG A O 1
ATOM 1409 N N . SER A 1 187 ? -3.533 -3.765 14.220 1.00 82.75 187 SER A N 1
ATOM 1410 C CA . SER A 1 18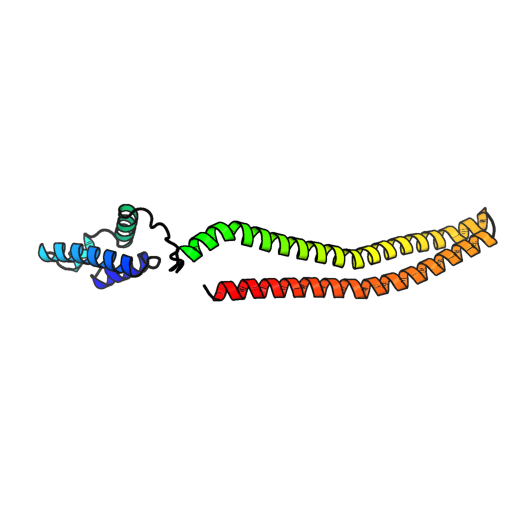7 ? -3.233 -3.789 15.654 1.00 82.75 187 SER A CA 1
ATOM 1411 C C . SER A 1 187 ? -3.989 -2.704 16.426 1.00 82.75 187 SER A C 1
ATOM 1413 O O . SER A 1 187 ? -4.517 -2.999 17.495 1.00 82.75 187 SER A O 1
ATOM 1415 N N . LEU A 1 188 ? -4.139 -1.504 15.852 1.00 80.38 188 LEU A N 1
ATOM 1416 C CA . LEU A 1 188 ? -4.928 -0.421 16.444 1.00 80.38 188 LEU A CA 1
ATOM 1417 C C . LEU A 1 188 ? -6.412 -0.797 16.545 1.00 80.38 188 LEU A C 1
ATOM 1419 O O . LEU A 1 188 ? -7.005 -0.682 17.615 1.00 80.38 188 LEU A O 1
ATOM 1423 N N . PHE A 1 189 ? -6.998 -1.323 15.465 1.00 73.62 189 PHE A N 1
ATOM 1424 C CA . PHE A 1 189 ? -8.405 -1.738 15.466 1.00 73.62 189 PHE A CA 1
ATOM 1425 C C . PHE A 1 189 ? -8.683 -2.896 16.438 1.00 73.62 189 PHE A C 1
ATOM 1427 O O . PHE A 1 189 ? -9.668 -2.862 17.170 1.00 73.62 189 PHE A O 1
ATOM 1434 N N . PHE A 1 190 ? -7.822 -3.917 16.490 1.00 69.69 190 PHE A N 1
ATOM 1435 C CA . PHE A 1 190 ? -8.037 -5.066 17.381 1.00 69.69 190 PHE A CA 1
ATOM 1436 C C . PHE A 1 190 ? -7.776 -4.752 18.864 1.00 69.69 190 PHE A C 1
ATOM 1438 O O . PHE A 1 190 ? -8.365 -5.406 19.725 1.00 69.69 190 PHE A O 1
ATOM 1445 N N . GLN A 1 191 ? -6.926 -3.770 19.187 1.00 62.25 191 GLN A N 1
ATOM 1446 C CA . GLN A 1 191 ? -6.754 -3.313 20.571 1.00 62.25 191 GLN A CA 1
ATOM 1447 C C . GLN A 1 191 ? -7.982 -2.565 21.095 1.00 62.25 191 GLN A C 1
ATOM 1449 O O . GLN A 1 191 ? -8.365 -2.775 22.245 1.00 62.25 191 GLN A O 1
ATOM 1454 N N . GLU A 1 192 ? -8.620 -1.745 20.259 1.00 58.25 192 GLU A N 1
ATOM 1455 C CA . GLU A 1 192 ? -9.857 -1.045 20.622 1.00 58.25 192 GLU A CA 1
ATOM 1456 C C . GLU A 1 192 ? -11.027 -2.020 20.820 1.00 58.25 192 GLU A C 1
ATOM 1458 O O . GLU A 1 192 ? -11.727 -1.936 21.825 1.00 58.25 192 GLU A O 1
ATOM 1463 N N . VAL A 1 193 ? -11.189 -3.029 19.953 1.00 54.81 193 VAL A N 1
ATOM 1464 C CA . VAL A 1 193 ? -12.282 -4.020 20.080 1.00 54.81 193 VAL A CA 1
ATOM 1465 C C . VAL A 1 193 ? -12.182 -4.861 21.359 1.00 54.81 193 VAL A C 1
ATOM 1467 O O . VAL A 1 193 ? -13.198 -5.315 21.865 1.00 54.81 193 VAL A O 1
ATOM 1470 N N . LYS A 1 194 ? -10.983 -5.062 21.923 1.00 45.56 194 LYS A N 1
ATOM 1471 C CA . LYS A 1 194 ? -10.808 -5.838 23.166 1.00 45.56 194 LYS A CA 1
ATOM 1472 C C . LYS A 1 194 ? -11.151 -5.046 24.438 1.00 45.56 194 LYS A C 1
ATOM 1474 O O . LYS A 1 194 ? -11.209 -5.637 25.513 1.00 45.56 194 LYS A O 1
ATOM 1479 N N .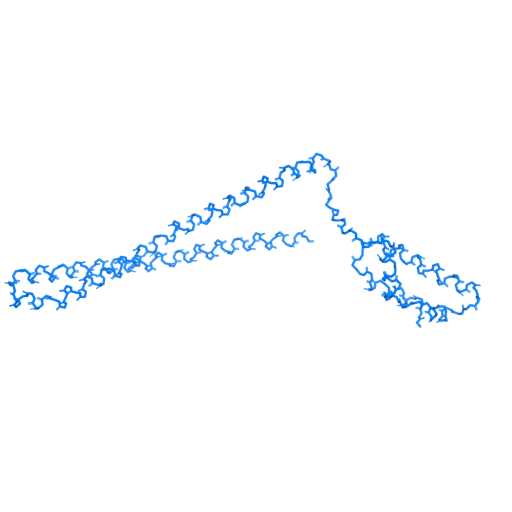 LYS A 1 195 ? -11.303 -3.720 24.340 1.00 49.50 195 LYS A N 1
ATOM 1480 C CA . LYS A 1 195 ? -11.641 -2.842 25.474 1.00 49.50 195 LYS A CA 1
ATOM 1481 C C . LYS A 1 195 ? -13.149 -2.636 25.670 1.00 49.50 195 LYS A C 1
ATOM 1483 O O . LYS A 1 195 ? -13.521 -2.078 26.700 1.00 49.50 195 LYS A O 1
ATOM 1488 N N . TRP A 1 196 ? -13.975 -3.075 24.722 1.00 43.00 196 TRP A N 1
ATOM 1489 C CA . TRP A 1 196 ? -15.440 -3.044 24.781 1.00 43.00 196 TRP A CA 1
ATOM 1490 C C . TRP A 1 196 ? -16.002 -4.443 25.034 1.00 43.00 196 TRP A C 1
ATOM 1492 O O . TRP A 1 196 ? -17.071 -4.521 25.677 1.00 43.00 196 TRP A O 1
#

Solvent-accessible surface area (backbone atoms only — not comparable to full-atom values): 10586 Å² total; per-residue (Å²): 98,52,68,70,58,47,52,52,50,29,50,64,66,45,65,89,54,58,69,76,58,48,54,53,53,50,50,54,54,46,51,63,40,50,57,33,40,74,74,71,38,55,65,52,54,31,55,66,74,46,73,54,45,64,52,51,54,46,53,56,42,57,74,70,47,67,78,70,81,71,76,76,67,90,68,89,40,72,67,57,52,52,50,44,64,66,34,48,66,50,54,52,52,51,52,50,50,52,52,50,51,53,51,50,52,51,51,60,61,49,47,57,41,50,52,29,51,55,50,26,54,52,26,47,51,50,20,53,51,24,56,68,44,20,67,56,38,34,74,72,76,35,62,69,62,16,52,53,36,38,50,53,15,52,54,27,46,54,50,24,53,54,30,46,53,50,29,66,53,41,46,57,51,51,52,50,52,54,50,51,54,50,51,50,52,49,51,56,54,55,56,56,63,74,78,112

Mean predicted aligned error: 17.83 Å